Protein AF-A0A957J4H4-F1 (afdb_monomer)

Radius of gyration: 23.55 Å; Cα contacts (8 Å, |Δi|>4): 239; chains: 1; bounding box: 60×42×63 Å

Structure (mmCIF, N/CA/C/O backbone):
data_AF-A0A957J4H4-F1
#
_entry.id   AF-A0A957J4H4-F1
#
loop_
_atom_site.group_PDB
_atom_site.id
_atom_site.type_symbol
_atom_site.label_atom_id
_atom_site.label_alt_id
_atom_site.label_comp_id
_atom_site.label_asym_id
_atom_site.label_entity_id
_atom_site.label_seq_id
_atom_site.pdbx_PDB_ins_code
_atom_site.Cartn_x
_atom_site.Cartn_y
_atom_site.Cartn_z
_atom_site.occupancy
_atom_site.B_iso_or_equiv
_atom_site.auth_seq_id
_atom_site.auth_comp_id
_atom_site.auth_asym_id
_atom_site.auth_atom_id
_atom_site.pdbx_PDB_model_num
ATOM 1 N N . MET A 1 1 ? 8.953 15.004 -41.671 1.00 37.16 1 MET A N 1
ATOM 2 C CA . MET A 1 1 ? 8.919 13.749 -40.895 1.00 37.16 1 MET A CA 1
ATOM 3 C C . MET A 1 1 ? 8.721 14.163 -39.459 1.00 37.16 1 MET A C 1
ATOM 5 O O . MET A 1 1 ? 9.670 14.642 -38.852 1.00 37.16 1 MET A O 1
ATOM 9 N N . ASP A 1 2 ? 7.482 14.100 -38.983 1.00 37.88 2 ASP A N 1
ATOM 10 C CA . ASP A 1 2 ? 7.157 14.472 -37.610 1.00 37.88 2 ASP A CA 1
ATOM 11 C C . ASP A 1 2 ? 7.678 13.397 -36.664 1.00 37.88 2 ASP A C 1
ATOM 13 O O . ASP A 1 2 ? 7.480 12.201 -36.882 1.00 37.88 2 ASP A O 1
ATOM 17 N N . ASN A 1 3 ? 8.418 13.838 -35.654 1.00 39.47 3 ASN A N 1
ATOM 18 C CA . ASN A 1 3 ? 8.944 12.978 -34.613 1.00 39.47 3 ASN A CA 1
ATOM 19 C C . ASN A 1 3 ? 7.762 12.399 -33.800 1.00 39.47 3 ASN A C 1
ATOM 21 O O . ASN A 1 3 ? 7.052 13.181 -33.170 1.00 39.47 3 ASN A O 1
ATOM 25 N N . PRO A 1 4 ? 7.536 11.070 -33.783 1.00 53.91 4 PRO A N 1
ATOM 26 C CA . PRO A 1 4 ? 6.415 10.460 -33.064 1.00 53.91 4 PRO A CA 1
ATOM 27 C C . PRO A 1 4 ? 6.605 10.445 -31.536 1.00 53.91 4 PRO A C 1
ATOM 29 O O . PRO A 1 4 ? 5.721 9.985 -30.815 1.00 53.91 4 PRO A O 1
ATOM 32 N N . PHE A 1 5 ? 7.750 10.911 -31.026 1.00 52.19 5 PHE A N 1
ATOM 33 C CA . PHE A 1 5 ? 8.022 10.987 -29.593 1.00 52.19 5 PHE A CA 1
ATOM 34 C C . PHE A 1 5 ? 7.442 12.279 -28.999 1.00 52.19 5 PHE A C 1
ATOM 36 O O . PHE A 1 5 ? 7.975 13.370 -29.203 1.00 52.19 5 PHE A O 1
ATOM 43 N N . ILE A 1 6 ? 6.353 12.146 -28.237 1.00 48.84 6 ILE A N 1
ATOM 44 C CA . ILE A 1 6 ? 5.785 13.231 -27.428 1.00 48.84 6 ILE A CA 1
ATOM 45 C C . ILE A 1 6 ? 6.683 13.431 -26.200 1.00 48.84 6 ILE A C 1
ATOM 47 O O . ILE A 1 6 ? 6.821 12.531 -25.373 1.00 48.84 6 ILE A O 1
ATOM 51 N N . TYR A 1 7 ? 7.298 14.609 -26.082 1.00 45.09 7 TYR A N 1
ATOM 52 C CA . TYR A 1 7 ? 7.993 15.031 -24.863 1.00 45.09 7 TYR A CA 1
ATOM 53 C C . TYR A 1 7 ? 6.949 15.367 -23.789 1.00 45.09 7 TYR A C 1
ATOM 55 O O . TYR A 1 7 ? 6.108 16.240 -24.000 1.00 45.09 7 TYR A O 1
ATOM 63 N N . GLY A 1 8 ? 6.979 14.671 -22.652 1.00 57.12 8 GLY A N 1
ATOM 64 C CA . GLY A 1 8 ? 5.955 14.808 -21.618 1.00 57.12 8 GLY A CA 1
ATOM 65 C C . GLY A 1 8 ? 6.192 13.919 -20.391 1.00 57.12 8 GLY A C 1
ATOM 66 O O . GLY A 1 8 ? 7.244 13.280 -20.297 1.00 57.12 8 GLY A O 1
ATOM 67 N N . PRO A 1 9 ? 5.238 13.896 -19.439 1.00 57.50 9 PRO A N 1
ATOM 68 C CA . PRO A 1 9 ? 5.275 13.003 -18.281 1.00 57.50 9 PRO A CA 1
ATOM 69 C C . PRO A 1 9 ? 5.294 11.527 -18.706 1.00 57.50 9 PRO A C 1
ATOM 71 O O . PRO A 1 9 ? 5.035 11.202 -19.867 1.00 57.50 9 PRO A O 1
ATOM 74 N N . ALA A 1 10 ? 5.603 10.633 -17.762 1.00 60.31 10 ALA A N 1
ATOM 75 C CA . ALA A 1 10 ? 5.573 9.192 -17.999 1.00 60.31 10 ALA A CA 1
ATOM 76 C C . ALA A 1 10 ? 4.264 8.775 -18.691 1.00 60.31 10 ALA A C 1
ATOM 78 O O . ALA A 1 10 ? 3.173 9.165 -18.270 1.00 60.31 10 ALA A O 1
ATOM 79 N N . LEU A 1 11 ? 4.387 7.998 -19.770 1.00 68.62 11 LEU A N 1
ATOM 80 C CA . LEU A 1 11 ? 3.228 7.485 -20.493 1.00 68.62 11 LEU A CA 1
ATOM 81 C C . LEU A 1 11 ? 2.475 6.489 -19.603 1.00 68.62 11 LEU A C 1
ATOM 83 O O . LEU A 1 11 ? 3.134 5.722 -18.890 1.00 68.62 11 LEU A O 1
ATOM 87 N N . PRO A 1 12 ? 1.133 6.450 -19.668 1.00 66.06 12 PRO A N 1
ATOM 88 C CA . PRO A 1 12 ? 0.366 5.435 -18.966 1.00 66.06 12 PRO A CA 1
ATOM 89 C C . PRO A 1 12 ? 0.713 4.035 -19.507 1.00 66.06 12 PRO A C 1
ATOM 91 O O . PRO A 1 12 ? 1.045 3.902 -20.693 1.00 66.06 12 PRO A O 1
ATOM 94 N N . PRO A 1 13 ? 0.614 2.976 -18.679 1.00 66.50 13 PRO A N 1
ATOM 95 C CA . PRO A 1 13 ? 0.992 1.608 -19.055 1.00 66.50 13 PRO A CA 1
ATOM 96 C C . PRO A 1 13 ? 0.380 1.114 -20.372 1.00 66.50 13 PRO A C 1
ATOM 98 O O . PRO A 1 13 ? 1.041 0.428 -21.151 1.00 66.50 13 PRO A O 1
ATOM 101 N N . GLU A 1 14 ? -0.863 1.507 -20.646 1.00 69.06 14 GLU A N 1
ATOM 102 C CA . GLU A 1 14 ? -1.645 1.153 -21.838 1.00 69.06 14 GLU A CA 1
ATOM 103 C C . GLU A 1 14 ? -1.020 1.650 -23.151 1.00 69.06 14 GLU A C 1
ATOM 105 O O . GLU A 1 14 ? -1.209 1.046 -24.205 1.00 69.06 14 GLU A O 1
ATOM 110 N N . GLN A 1 15 ? -0.256 2.745 -23.093 1.00 70.50 15 GLN 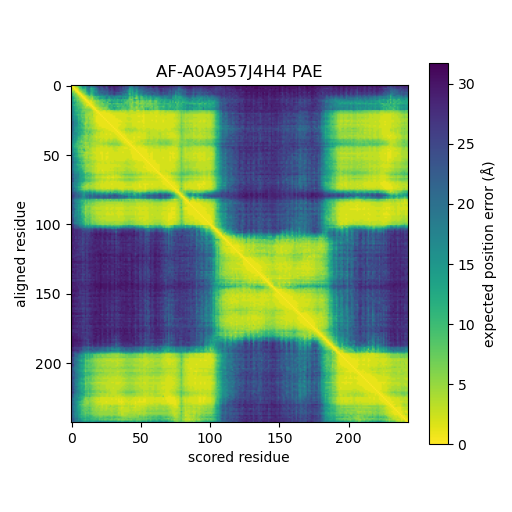A N 1
ATOM 111 C CA . GLN A 1 15 ? 0.392 3.365 -24.252 1.00 70.50 15 GLN A CA 1
ATOM 112 C C . GLN A 1 15 ? 1.843 2.896 -24.432 1.00 70.50 15 GLN A C 1
ATOM 114 O O . GLN A 1 15 ? 2.533 3.333 -25.357 1.00 70.50 15 GLN A O 1
ATOM 119 N N . MET A 1 16 ? 2.336 1.999 -23.570 1.00 74.62 16 MET A N 1
ATOM 120 C CA . MET A 1 16 ? 3.703 1.502 -23.654 1.00 74.62 16 MET A CA 1
ATOM 121 C C . MET A 1 16 ? 3.871 0.506 -24.809 1.00 74.62 16 MET A C 1
ATOM 123 O O . MET A 1 16 ? 3.316 -0.593 -24.812 1.00 74.62 16 MET A O 1
ATOM 127 N N . VAL A 1 17 ? 4.738 0.848 -25.764 1.00 72.56 17 VAL A N 1
ATOM 128 C CA . VAL A 1 17 ? 5.087 -0.016 -26.900 1.00 72.56 17 VAL A CA 1
ATOM 129 C C . VAL A 1 17 ? 6.454 -0.670 -26.674 1.00 72.56 17 VAL A C 1
ATOM 131 O O . VAL A 1 17 ? 7.419 -0.015 -26.293 1.00 72.56 17 VAL A O 1
ATOM 134 N N . GLY A 1 18 ? 6.561 -1.976 -26.942 1.00 71.94 18 GLY A N 1
ATOM 135 C CA . GLY A 1 18 ? 7.862 -2.634 -27.140 1.00 71.94 18 GLY A CA 1
ATOM 136 C C . GLY A 1 18 ? 8.672 -3.024 -25.893 1.00 71.94 18 GLY A C 1
ATOM 137 O O . GLY A 1 18 ? 9.859 -3.283 -26.041 1.00 71.94 18 GLY A O 1
ATOM 138 N N . ARG A 1 19 ? 8.074 -3.127 -24.693 1.00 84.81 19 ARG A N 1
ATOM 139 C CA . ARG A 1 19 ? 8.793 -3.441 -23.425 1.00 84.81 19 ARG A CA 1
ATOM 140 C C . ARG A 1 19 ? 8.350 -4.715 -22.696 1.00 84.81 19 ARG A C 1
ATOM 142 O O . ARG A 1 19 ? 8.623 -4.926 -21.513 1.00 84.81 19 ARG A O 1
ATOM 149 N N . ARG A 1 20 ? 7.627 -5.596 -23.393 1.00 86.94 20 ARG A N 1
ATOM 150 C CA . ARG A 1 20 ? 7.088 -6.834 -22.799 1.00 86.94 20 ARG A CA 1
ATOM 151 C C . ARG A 1 20 ? 8.183 -7.805 -22.347 1.00 86.94 20 ARG A C 1
ATOM 153 O O . ARG A 1 20 ? 7.956 -8.560 -21.406 1.00 86.94 20 ARG A O 1
ATOM 160 N N . ALA A 1 21 ? 9.340 -7.822 -23.010 1.00 89.06 21 ALA A N 1
ATOM 161 C CA . ALA A 1 21 ? 10.443 -8.708 -22.642 1.00 89.06 21 ALA A CA 1
ATOM 162 C C . ALA A 1 21 ? 11.059 -8.297 -21.297 1.00 89.06 21 ALA A C 1
ATOM 164 O O . ALA A 1 21 ? 11.257 -9.141 -20.425 1.00 89.06 21 ALA A O 1
ATOM 165 N N . GLU A 1 22 ? 11.279 -6.999 -21.101 1.00 93.31 22 GLU A N 1
ATOM 166 C CA . GLU A 1 22 ? 11.807 -6.416 -19.872 1.00 93.31 22 GLU A CA 1
ATOM 167 C C . GLU A 1 22 ? 10.826 -6.594 -18.712 1.00 93.31 22 GLU A C 1
ATOM 169 O O . GLU A 1 22 ? 11.226 -7.079 -17.655 1.00 93.31 22 GLU A O 1
ATOM 174 N N . LEU A 1 23 ? 9.532 -6.319 -18.924 1.00 92.81 23 LEU A N 1
ATOM 175 C CA . LEU A 1 23 ? 8.498 -6.585 -17.918 1.00 92.81 23 LEU A CA 1
ATOM 176 C C . LEU A 1 23 ? 8.489 -8.058 -17.488 1.00 92.81 23 LEU A C 1
ATOM 178 O O . LEU A 1 23 ? 8.537 -8.358 -16.296 1.00 92.81 23 LEU A O 1
ATOM 182 N N . ARG A 1 24 ? 8.490 -8.996 -18.447 1.00 92.50 24 ARG A N 1
ATOM 183 C CA . ARG A 1 24 ? 8.539 -10.437 -18.142 1.00 92.50 24 ARG A CA 1
ATOM 184 C C . ARG A 1 24 ? 9.818 -10.834 -17.417 1.00 92.50 24 ARG A C 1
ATOM 186 O O . ARG A 1 24 ? 9.767 -11.695 -16.542 1.00 92.50 24 ARG A O 1
ATOM 193 N N . MET A 1 25 ? 10.954 -10.227 -17.755 1.00 94.19 25 MET A N 1
ATOM 194 C CA . MET A 1 25 ? 12.216 -10.470 -17.061 1.00 94.19 25 MET A CA 1
ATOM 195 C C . MET A 1 25 ? 12.125 -10.036 -15.594 1.00 94.19 25 MET A C 1
ATOM 197 O O . MET A 1 25 ? 12.479 -10.822 -14.712 1.00 94.19 25 MET A O 1
ATOM 201 N N . VAL A 1 26 ? 11.626 -8.824 -15.325 1.00 95.75 26 VAL A N 1
ATOM 202 C CA . VAL A 1 26 ? 11.463 -8.314 -13.955 1.00 95.75 26 VAL A CA 1
ATOM 203 C C . VAL A 1 26 ? 10.467 -9.176 -13.180 1.00 95.75 26 VAL A C 1
ATOM 205 O O . VAL A 1 26 ? 10.808 -9.681 -12.112 1.00 95.75 26 VAL A O 1
ATOM 208 N N . LEU A 1 27 ? 9.286 -9.458 -13.740 1.00 94.69 27 LEU A N 1
ATOM 209 C CA . LEU A 1 27 ? 8.291 -10.343 -13.120 1.00 94.69 27 LEU A CA 1
ATOM 210 C C . LEU A 1 27 ? 8.859 -11.751 -12.868 1.00 94.69 27 LEU A C 1
ATOM 212 O O . LEU A 1 27 ? 8.641 -12.334 -11.809 1.00 94.69 27 LEU A O 1
ATOM 216 N N . GLY A 1 28 ? 9.658 -12.292 -13.788 1.00 94.06 28 GLY A N 1
ATOM 217 C CA . GLY A 1 28 ? 10.338 -13.576 -13.615 1.00 94.06 28 GLY A CA 1
ATOM 218 C C . GLY A 1 28 ? 11.312 -13.596 -12.431 1.00 94.06 28 GLY A C 1
ATOM 219 O O . GLY A 1 28 ? 11.398 -14.606 -11.728 1.00 94.06 28 GLY A O 1
ATOM 220 N N . ARG A 1 29 ? 12.016 -12.487 -12.175 1.00 95.19 29 ARG A N 1
ATOM 221 C CA . ARG A 1 29 ? 12.885 -12.313 -10.997 1.00 95.19 29 ARG A CA 1
ATOM 222 C C . ARG A 1 29 ? 12.077 -12.131 -9.713 1.00 95.19 29 ARG A C 1
ATOM 224 O O . ARG A 1 29 ? 12.355 -12.806 -8.722 1.00 95.19 29 ARG A O 1
ATOM 231 N N . LEU A 1 30 ? 11.022 -11.317 -9.749 1.00 94.56 30 LEU A N 1
ATOM 232 C CA . LEU A 1 30 ? 10.108 -11.120 -8.617 1.00 94.56 30 LEU A CA 1
ATOM 233 C C . LEU A 1 30 ? 9.428 -12.431 -8.199 1.00 94.56 30 LEU A C 1
ATOM 235 O O . LEU A 1 30 ? 9.309 -12.732 -7.011 1.00 94.56 30 LEU A O 1
ATOM 239 N N . ALA A 1 31 ? 9.060 -13.283 -9.159 1.00 92.12 31 ALA A N 1
ATOM 240 C CA . ALA A 1 31 ? 8.534 -14.619 -8.887 1.00 92.12 31 ALA A CA 1
ATOM 241 C C . ALA A 1 31 ? 9.529 -15.515 -8.126 1.00 92.12 31 ALA A C 1
ATOM 243 O O . ALA A 1 31 ? 9.116 -16.384 -7.360 1.00 92.12 31 ALA A O 1
ATOM 244 N N . LYS A 1 32 ? 10.835 -15.283 -8.300 1.00 92.88 32 LYS A N 1
ATOM 245 C CA . LYS A 1 32 ? 11.924 -15.949 -7.569 1.00 92.88 32 LYS A CA 1
ATOM 246 C C . LYS A 1 32 ? 12.344 -15.197 -6.299 1.00 92.88 32 LYS A C 1
ATOM 248 O O . LYS A 1 32 ? 13.354 -15.558 -5.704 1.00 92.88 32 LYS A O 1
ATOM 253 N N . ARG A 1 33 ? 11.576 -14.184 -5.874 1.00 90.12 33 ARG A N 1
ATOM 254 C CA . ARG A 1 33 ? 11.835 -13.339 -4.692 1.00 90.12 33 ARG A CA 1
ATOM 255 C C . ARG A 1 33 ? 13.156 -12.562 -4.766 1.00 90.12 33 ARG A C 1
ATOM 257 O O . ARG A 1 33 ? 13.805 -12.348 -3.751 1.00 90.12 33 ARG A O 1
ATOM 264 N N . GLN A 1 34 ? 13.560 -12.166 -5.970 1.00 94.06 34 GLN A N 1
ATOM 265 C CA . GLN A 1 34 ? 14.777 -11.387 -6.195 1.00 94.06 34 GLN A CA 1
ATOM 266 C C . GLN A 1 34 ? 14.457 -9.902 -6.365 1.00 94.06 34 GLN A C 1
ATOM 268 O O . GLN A 1 34 ? 13.475 -9.548 -7.019 1.00 94.06 34 GLN A O 1
ATOM 273 N N . SER A 1 35 ? 15.340 -9.047 -5.855 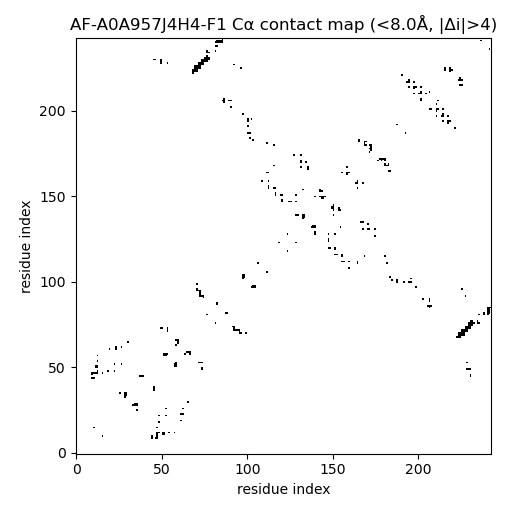1.00 93.38 35 SER A N 1
ATOM 274 C CA . SER A 1 35 ? 15.331 -7.611 -6.143 1.00 93.38 35 SER A CA 1
ATOM 275 C C . SER A 1 35 ? 15.882 -7.337 -7.544 1.00 93.38 35 SER A C 1
ATOM 277 O O . SER A 1 35 ? 16.753 -8.058 -8.036 1.00 93.38 35 SER A O 1
ATOM 279 N N . THR A 1 36 ? 15.374 -6.299 -8.210 1.00 94.94 36 THR A N 1
ATOM 280 C CA . THR A 1 36 ? 15.824 -5.909 -9.554 1.00 94.94 36 THR A CA 1
ATOM 281 C C . THR A 1 36 ? 15.991 -4.399 -9.639 1.00 94.94 36 THR A C 1
ATOM 283 O O . THR A 1 36 ? 15.035 -3.671 -9.410 1.00 94.94 36 THR A O 1
ATOM 286 N N . ALA A 1 37 ? 17.189 -3.945 -10.009 1.00 93.56 37 ALA A N 1
ATOM 287 C CA . ALA A 1 37 ? 17.435 -2.555 -10.377 1.00 93.56 37 ALA A CA 1
ATOM 288 C C . ALA A 1 37 ? 17.154 -2.357 -11.874 1.00 93.56 37 ALA A C 1
ATOM 290 O O . ALA A 1 37 ? 17.607 -3.154 -12.702 1.00 93.56 37 ALA A O 1
ATOM 291 N N . VAL A 1 38 ? 16.417 -1.300 -12.216 1.00 91.81 38 VAL A N 1
ATOM 292 C CA . VAL A 1 38 ? 16.147 -0.892 -13.601 1.00 91.81 38 VAL A CA 1
ATOM 293 C C . VAL A 1 38 ? 16.979 0.350 -13.893 1.00 91.81 38 VAL A C 1
ATOM 295 O O . VAL A 1 38 ? 16.689 1.429 -13.392 1.00 91.81 38 VAL A O 1
ATOM 298 N N . ILE A 1 39 ? 18.022 0.193 -14.706 1.00 91.12 39 ILE A N 1
ATOM 299 C CA . ILE A 1 39 ? 18.968 1.264 -15.036 1.00 91.12 39 ILE A CA 1
ATOM 300 C C . ILE A 1 39 ? 18.867 1.649 -16.509 1.00 91.12 39 ILE A C 1
ATOM 302 O O . ILE A 1 39 ? 18.591 0.815 -17.372 1.00 91.12 39 ILE A O 1
ATOM 306 N N . GLY A 1 40 ? 19.108 2.922 -16.805 1.00 88.06 40 GLY A N 1
ATOM 307 C CA . GLY A 1 40 ? 19.142 3.428 -18.171 1.00 88.06 40 GLY A CA 1
ATOM 308 C C . GLY A 1 40 ? 19.066 4.954 -18.234 1.00 88.06 40 GLY A C 1
ATOM 309 O O . GLY A 1 40 ? 18.730 5.588 -17.227 1.00 88.06 40 GLY A O 1
ATOM 310 N N . PRO A 1 41 ? 19.336 5.551 -19.407 1.00 86.31 41 PRO A N 1
ATOM 311 C CA . PRO A 1 41 ? 19.321 7.001 -19.589 1.00 86.31 41 PRO A CA 1
ATOM 312 C C . PRO A 1 41 ? 17.983 7.657 -19.195 1.00 86.31 41 PRO A C 1
ATOM 314 O O . PRO A 1 41 ? 16.947 6.975 -19.127 1.00 86.31 41 PRO A O 1
ATOM 317 N N . PRO A 1 42 ? 17.962 8.977 -18.943 1.00 83.00 42 PRO A N 1
ATOM 318 C CA . PRO A 1 42 ? 16.721 9.737 -18.808 1.00 83.00 42 PRO A CA 1
ATOM 319 C C . PRO A 1 42 ? 15.777 9.511 -19.999 1.00 83.00 42 PRO A C 1
ATOM 321 O O . PRO A 1 42 ? 16.222 9.262 -21.118 1.00 83.00 42 PRO A O 1
ATOM 324 N N . HIS A 1 43 ? 14.467 9.572 -19.748 1.00 81.38 43 HIS A N 1
ATOM 325 C CA . HIS A 1 43 ? 13.407 9.472 -20.767 1.00 81.38 43 HIS A CA 1
ATOM 326 C C . HIS A 1 43 ? 13.339 8.162 -21.579 1.00 81.38 43 HIS A C 1
ATOM 328 O O . HIS A 1 43 ? 12.612 8.082 -22.563 1.00 81.38 43 HIS A O 1
ATOM 334 N N . VAL A 1 44 ? 14.017 7.090 -21.151 1.00 85.56 44 VAL A N 1
ATOM 335 C CA . VAL A 1 44 ? 13.932 5.770 -21.816 1.00 85.56 44 VAL A CA 1
ATOM 336 C C . VAL A 1 44 ? 12.673 4.958 -21.441 1.00 85.56 44 VAL A C 1
ATOM 338 O O . VAL A 1 44 ? 12.472 3.852 -21.949 1.00 85.56 44 VAL A O 1
ATOM 341 N N . GLY A 1 45 ? 11.832 5.502 -20.550 1.00 86.56 45 GLY A N 1
ATOM 342 C CA . GLY A 1 45 ? 10.574 4.892 -20.095 1.00 86.56 45 GLY A CA 1
ATOM 343 C C . GLY A 1 45 ? 10.671 4.050 -18.816 1.00 86.56 45 GLY A C 1
ATOM 344 O O . GLY A 1 45 ? 9.858 3.149 -18.635 1.00 86.56 45 GLY A O 1
ATOM 345 N N . LYS A 1 46 ? 11.650 4.304 -17.932 1.00 90.94 46 LYS A N 1
ATOM 346 C CA . LYS A 1 46 ? 11.817 3.563 -16.659 1.00 90.94 46 LYS A CA 1
ATOM 347 C C . LYS A 1 46 ? 10.598 3.708 -15.742 1.00 90.94 46 LYS A C 1
ATOM 349 O O . LYS A 1 46 ? 10.037 2.699 -15.331 1.00 90.94 46 LYS A O 1
ATOM 354 N N . THR A 1 47 ? 10.146 4.941 -15.521 1.00 89.75 47 THR A N 1
ATOM 355 C CA . THR A 1 47 ? 8.939 5.262 -14.746 1.00 89.75 47 THR A CA 1
ATOM 356 C C . THR A 1 47 ? 7.714 4.542 -15.294 1.00 89.75 47 THR A C 1
ATOM 358 O O . THR A 1 47 ? 7.045 3.821 -14.564 1.00 89.75 47 THR A O 1
ATOM 361 N N . THR A 1 48 ? 7.472 4.639 -16.605 1.00 89.25 48 THR A N 1
ATOM 362 C CA . THR A 1 48 ? 6.375 3.921 -17.269 1.00 89.25 48 THR A CA 1
ATOM 363 C C . THR A 1 48 ? 6.494 2.404 -17.104 1.00 89.25 48 THR A C 1
ATOM 365 O O . THR A 1 48 ? 5.489 1.735 -16.891 1.00 89.25 48 THR A O 1
ATOM 368 N N . LEU A 1 49 ? 7.707 1.839 -17.150 1.00 92.06 49 LEU A N 1
ATOM 369 C CA . LEU A 1 49 ? 7.925 0.412 -16.906 1.00 92.06 49 LEU A CA 1
ATOM 370 C C . LEU A 1 49 ? 7.570 0.026 -15.462 1.00 92.06 49 LEU A C 1
ATOM 372 O O . LEU A 1 49 ? 6.917 -0.996 -15.261 1.00 92.06 49 LEU A O 1
ATOM 376 N N . LEU A 1 50 ? 7.961 0.827 -14.466 1.00 93.19 50 LEU A N 1
ATOM 377 C CA . LEU A 1 50 ? 7.603 0.597 -13.062 1.00 93.19 50 LEU A CA 1
ATOM 378 C C . LEU A 1 50 ? 6.093 0.744 -12.828 1.00 93.19 50 LEU A C 1
ATOM 380 O O . LEU A 1 50 ? 5.494 -0.115 -12.187 1.00 93.19 50 LEU A O 1
ATOM 384 N N . GLN A 1 51 ? 5.457 1.763 -13.406 1.00 91.00 51 GLN A N 1
ATOM 385 C CA . GLN A 1 51 ? 4.002 1.941 -13.363 1.00 91.00 51 GLN A CA 1
ATOM 386 C C . GLN A 1 51 ? 3.271 0.765 -14.025 1.00 91.00 51 GLN A C 1
ATOM 388 O O . GLN A 1 51 ? 2.293 0.265 -13.483 1.00 91.00 51 GLN A O 1
ATOM 393 N N . ALA A 1 52 ? 3.784 0.250 -15.145 1.00 91.00 52 ALA A N 1
ATOM 394 C CA . ALA A 1 52 ? 3.236 -0.935 -15.800 1.00 91.00 52 ALA A CA 1
ATOM 395 C C . ALA A 1 52 ? 3.429 -2.222 -14.979 1.00 91.00 52 ALA A C 1
ATOM 397 O O . ALA A 1 52 ? 2.616 -3.135 -15.078 1.00 91.00 52 ALA A O 1
ATOM 398 N N . LEU A 1 53 ? 4.480 -2.318 -14.156 1.00 92.69 53 LEU A N 1
ATOM 399 C CA . LEU A 1 53 ? 4.606 -3.397 -13.170 1.00 92.69 53 LEU A CA 1
ATOM 400 C C . LEU A 1 53 ? 3.615 -3.227 -12.013 1.00 92.69 53 LEU A C 1
ATOM 402 O O . LEU A 1 53 ? 3.163 -4.230 -11.470 1.00 92.69 53 LEU A O 1
ATOM 406 N N . ALA A 1 54 ? 3.287 -1.991 -11.633 1.00 91.62 54 ALA A N 1
ATOM 407 C CA . ALA A 1 54 ? 2.314 -1.678 -10.588 1.00 91.62 54 ALA A CA 1
ATOM 408 C C . ALA A 1 54 ? 0.853 -1.856 -11.040 1.00 91.62 54 ALA A C 1
ATOM 410 O O . ALA A 1 54 ? -0.017 -2.034 -10.192 1.00 91.62 54 ALA A O 1
ATOM 411 N N . ASP A 1 55 ? 0.595 -1.908 -12.346 1.00 90.62 55 ASP A N 1
ATOM 412 C CA . ASP A 1 55 ? -0.733 -2.128 -12.920 1.00 90.62 55 ASP A CA 1
ATOM 413 C C . ASP A 1 55 ? -1.190 -3.600 -12.848 1.00 90.62 55 ASP A C 1
ATOM 415 O O . ASP A 1 55 ? -0.503 -4.516 -13.314 1.00 90.62 55 ASP A O 1
ATOM 419 N N . ASP A 1 56 ? -2.364 -3.833 -12.258 1.00 87.62 56 ASP A N 1
ATOM 420 C CA . ASP A 1 56 ? -2.919 -5.173 -12.032 1.00 87.62 56 ASP A CA 1
ATOM 421 C C . ASP A 1 56 ? -3.222 -5.904 -13.344 1.00 87.62 56 ASP A C 1
ATOM 423 O O . ASP A 1 56 ? -2.863 -7.077 -13.493 1.00 87.62 56 ASP A O 1
ATOM 427 N N . GLN A 1 57 ? -3.843 -5.214 -14.305 1.00 86.69 57 GLN A N 1
ATOM 428 C CA . GLN A 1 57 ? -4.254 -5.804 -15.577 1.00 86.69 57 GLN A CA 1
ATOM 429 C C . GLN A 1 57 ? -3.030 -6.231 -16.395 1.00 86.69 57 GLN A C 1
ATOM 431 O O . GLN A 1 57 ? -2.951 -7.365 -16.865 1.00 86.69 57 GLN A O 1
ATOM 436 N N . MET A 1 58 ? -2.019 -5.370 -16.487 1.00 87.88 58 MET A N 1
ATOM 437 C CA . MET A 1 58 ? -0.759 -5.650 -17.168 1.00 87.88 58 MET A CA 1
ATOM 438 C C . MET A 1 58 ? -0.024 -6.842 -16.538 1.00 87.88 58 MET A C 1
ATOM 440 O O . MET A 1 58 ? 0.522 -7.691 -17.254 1.00 87.88 58 MET A O 1
ATOM 444 N N . ARG A 1 59 ? -0.009 -6.953 -15.200 1.00 91.88 59 ARG A N 1
ATOM 445 C CA . ARG A 1 59 ? 0.579 -8.120 -14.521 1.00 91.88 59 ARG A CA 1
ATOM 446 C C . ARG A 1 59 ? -0.177 -9.404 -14.848 1.00 91.88 59 ARG A C 1
ATOM 448 O O . ARG A 1 59 ? 0.473 -10.418 -15.127 1.00 91.88 59 ARG A O 1
ATOM 455 N N . GLN A 1 60 ? -1.508 -9.367 -14.830 1.00 89.81 60 GLN A N 1
ATOM 456 C CA . GLN A 1 60 ? -2.346 -10.516 -15.174 1.00 89.81 60 GLN A CA 1
ATOM 457 C C . GLN A 1 60 ? -2.133 -10.948 -16.630 1.00 89.81 60 GLN A C 1
ATOM 459 O O . GLN A 1 60 ? -1.891 -12.127 -16.887 1.00 89.81 60 GLN A O 1
ATOM 464 N N . ASP A 1 61 ? -2.082 -10.007 -17.570 1.00 89.62 61 ASP A N 1
ATOM 465 C CA . ASP A 1 61 ? -1.844 -10.288 -18.991 1.00 89.62 61 ASP A CA 1
ATOM 466 C C . ASP A 1 61 ? -0.484 -10.963 -19.243 1.00 89.62 61 ASP A C 1
ATOM 468 O O . ASP A 1 61 ? -0.330 -11.788 -20.148 1.00 89.62 61 ASP A O 1
ATOM 472 N N . LEU A 1 62 ? 0.538 -10.614 -18.455 1.00 88.94 62 LEU A N 1
ATOM 473 C CA . LEU A 1 62 ? 1.903 -11.106 -18.656 1.00 88.94 62 LEU A CA 1
ATOM 474 C C . LEU A 1 62 ? 2.243 -12.359 -17.851 1.00 88.94 62 LEU A C 1
ATOM 476 O O . LEU A 1 62 ? 3.146 -13.097 -18.253 1.00 88.94 62 LEU A O 1
ATOM 480 N N . SER A 1 63 ? 1.596 -12.569 -16.704 1.00 89.81 63 SER A N 1
ATOM 481 C CA . SER A 1 63 ? 1.957 -13.612 -15.732 1.00 89.81 63 SER A CA 1
ATOM 482 C C . SER A 1 63 ? 0.771 -14.415 -15.187 1.00 89.81 63 SER A C 1
ATOM 484 O O . SER A 1 63 ? 0.980 -15.278 -14.329 1.00 89.81 63 SER A O 1
ATOM 486 N N . GLY A 1 64 ? -0.451 -14.163 -15.659 1.00 90.25 64 GLY A N 1
ATOM 487 C CA . GLY A 1 64 ? -1.679 -14.737 -15.113 1.00 90.25 64 GLY A CA 1
ATOM 488 C C . GLY A 1 64 ? -1.861 -14.396 -13.632 1.00 90.25 64 GLY A C 1
ATOM 489 O O . GLY A 1 64 ? -1.390 -13.371 -13.141 1.00 90.25 64 GLY A O 1
ATOM 490 N N . ASN A 1 65 ? -2.450 -15.320 -12.874 1.00 89.06 65 ASN A N 1
ATOM 491 C CA . ASN A 1 65 ? -2.763 -15.129 -11.450 1.00 89.06 65 ASN A CA 1
ATOM 492 C C . ASN A 1 65 ? -1.550 -15.299 -10.515 1.00 89.06 65 ASN A C 1
ATOM 494 O O . ASN A 1 65 ? -1.690 -15.429 -9.300 1.00 89.06 65 ASN A O 1
ATOM 498 N N . ARG A 1 66 ? -0.324 -15.322 -11.051 1.00 89.19 66 ARG A N 1
ATOM 499 C CA . ARG A 1 66 ? 0.891 -15.606 -10.269 1.00 89.19 66 ARG A CA 1
ATOM 500 C C . ARG A 1 66 ? 1.132 -14.614 -9.127 1.00 89.19 66 ARG A C 1
ATOM 502 O O . ARG A 1 66 ? 1.740 -14.983 -8.123 1.00 89.19 66 ARG A O 1
ATOM 509 N N . PHE A 1 67 ? 0.676 -13.379 -9.305 1.00 91.88 67 PHE A N 1
ATOM 510 C CA . PHE A 1 67 ? 0.842 -12.264 -8.372 1.00 91.88 67 PHE A CA 1
ATOM 511 C C . PHE A 1 67 ? -0.481 -11.844 -7.713 1.00 91.88 67 PHE A C 1
ATOM 513 O O . PHE A 1 67 ? -0.527 -10.804 -7.075 1.00 91.88 67 PHE A O 1
ATOM 520 N N . GLU A 1 68 ? -1.547 -12.641 -7.839 1.00 87.56 68 GLU A N 1
ATOM 521 C CA . GLU A 1 68 ? -2.901 -12.300 -7.360 1.00 87.56 68 GLU A CA 1
ATOM 522 C C . GLU A 1 68 ? -2.958 -12.003 -5.851 1.00 87.56 68 GLU A C 1
ATOM 524 O O . GLU A 1 68 ? -3.778 -11.219 -5.390 1.00 87.56 68 GLU A O 1
ATOM 529 N N . ARG A 1 69 ? -2.069 -12.622 -5.067 1.00 86.44 69 ARG A N 1
ATOM 530 C CA . ARG A 1 69 ? -1.988 -12.433 -3.609 1.00 86.44 69 ARG A CA 1
ATOM 531 C C . ARG A 1 69 ? -0.926 -11.429 -3.173 1.00 86.44 69 ARG A C 1
ATOM 533 O O . ARG A 1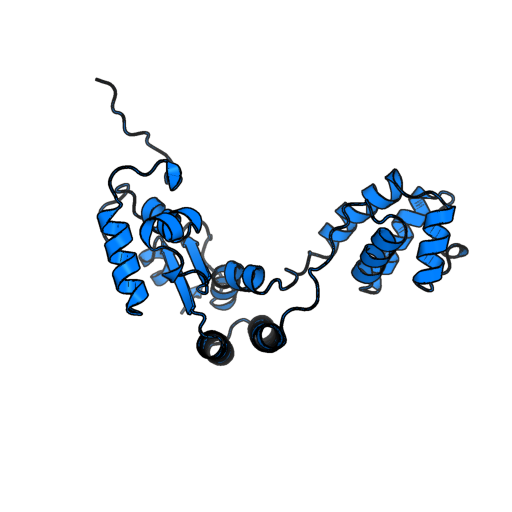 69 ? -0.769 -11.205 -1.973 1.00 86.44 69 ARG A O 1
ATOM 540 N N . ASP A 1 70 ? -0.161 -10.894 -4.113 1.00 91.88 70 ASP A N 1
ATOM 541 C CA . ASP A 1 70 ? 0.917 -9.967 -3.813 1.00 91.88 70 ASP A CA 1
ATOM 542 C C . ASP A 1 70 ? 0.407 -8.531 -3.899 1.00 91.88 70 ASP A C 1
ATOM 544 O O . ASP A 1 70 ? -0.322 -8.166 -4.816 1.00 91.88 70 ASP A O 1
ATOM 548 N N . VAL A 1 71 ? 0.845 -7.705 -2.959 1.00 92.81 71 VAL A N 1
ATOM 549 C CA . VAL A 1 71 ? 0.537 -6.280 -2.920 1.00 92.81 71 VAL A CA 1
ATOM 550 C C . VAL A 1 71 ? 1.686 -5.530 -3.573 1.00 92.81 71 VAL A C 1
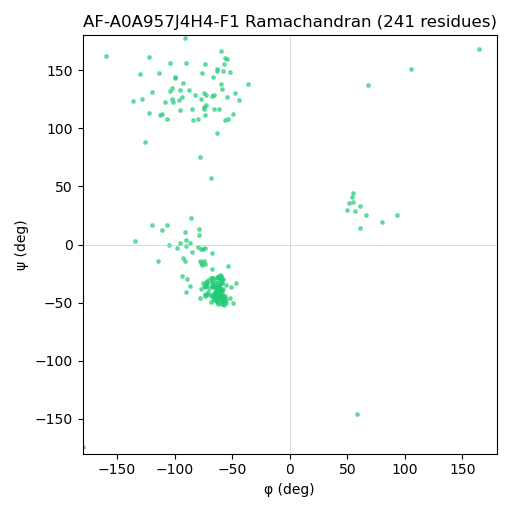ATOM 552 O O . VAL A 1 71 ? 2.812 -5.568 -3.072 1.00 92.81 71 VAL A O 1
ATOM 555 N N . PHE A 1 72 ? 1.409 -4.860 -4.687 1.00 95.00 72 PHE A N 1
ATOM 556 C CA . PHE A 1 72 ? 2.373 -4.012 -5.380 1.00 95.00 72 PHE A CA 1
ATOM 557 C C . PHE A 1 72 ? 2.191 -2.565 -4.939 1.00 95.00 72 PHE A C 1
ATOM 559 O O . PHE A 1 72 ? 1.073 -2.060 -4.902 1.00 95.00 72 PHE A O 1
ATOM 566 N N . SER A 1 73 ? 3.293 -1.899 -4.616 1.00 93.94 73 SER A N 1
ATOM 567 C CA . SER A 1 73 ? 3.296 -0.486 -4.270 1.00 93.94 73 SER A CA 1
ATOM 568 C C . SER A 1 73 ? 4.318 0.263 -5.095 1.00 93.94 73 SER A C 1
ATOM 570 O O . SER A 1 73 ? 5.487 -0.117 -5.127 1.00 93.94 73 SER A O 1
ATOM 572 N N . PHE A 1 74 ? 3.862 1.311 -5.773 1.00 92.75 74 PHE A N 1
ATOM 573 C CA . PHE A 1 74 ? 4.708 2.221 -6.525 1.00 92.75 74 PHE A CA 1
ATOM 574 C C . PHE A 1 74 ? 4.911 3.504 -5.729 1.00 92.75 74 PHE A C 1
ATOM 576 O O . PHE A 1 74 ? 3.949 4.172 -5.346 1.00 92.75 74 PHE A O 1
ATOM 583 N N . VAL A 1 75 ? 6.173 3.849 -5.507 1.00 89.19 75 VAL A N 1
ATOM 584 C CA . VAL A 1 75 ? 6.587 5.074 -4.837 1.00 89.19 75 VAL A CA 1
ATOM 585 C C . VAL A 1 75 ? 7.499 5.839 -5.782 1.00 89.19 75 VAL A C 1
ATOM 587 O O . VAL A 1 75 ? 8.606 5.404 -6.086 1.00 89.19 75 VAL A O 1
ATOM 590 N N . ASP A 1 76 ? 7.018 6.989 -6.234 1.00 85.62 76 ASP A N 1
ATOM 591 C CA . ASP A 1 76 ? 7.836 7.984 -6.917 1.00 85.62 76 ASP A CA 1
ATOM 592 C C . ASP A 1 76 ? 8.521 8.866 -5.865 1.00 85.62 76 ASP A C 1
ATOM 594 O O . ASP A 1 76 ? 7.847 9.545 -5.080 1.00 85.62 76 ASP A O 1
ATOM 598 N N . ALA A 1 77 ? 9.854 8.814 -5.822 1.00 72.69 77 ALA A N 1
ATOM 599 C CA . ALA A 1 77 ? 10.649 9.577 -4.871 1.00 72.69 77 ALA A CA 1
ATOM 600 C C . ALA A 1 77 ? 10.725 11.081 -5.205 1.00 72.69 77 ALA A C 1
ATOM 602 O O . ALA A 1 77 ? 11.026 11.860 -4.303 1.00 72.69 77 ALA A O 1
ATOM 603 N N . MET A 1 78 ? 10.393 11.510 -6.434 1.00 66.62 78 MET A N 1
ATOM 604 C CA . MET A 1 78 ? 10.406 12.924 -6.840 1.00 66.62 78 MET A CA 1
ATOM 605 C C . MET A 1 78 ? 9.108 13.679 -6.526 1.00 66.62 78 MET A C 1
ATOM 607 O O . MET A 1 78 ? 9.152 14.866 -6.203 1.00 66.62 78 MET A O 1
ATOM 611 N N . THR A 1 79 ? 7.932 13.040 -6.621 1.00 55.47 79 THR A N 1
ATOM 612 C CA . THR A 1 79 ? 6.642 13.704 -6.308 1.00 55.47 79 THR A CA 1
ATOM 613 C C . THR A 1 79 ? 6.363 13.845 -4.808 1.00 55.47 79 THR A C 1
ATOM 615 O O . THR A 1 79 ? 5.365 14.455 -4.417 1.00 55.47 79 THR A O 1
ATOM 618 N N . ALA A 1 80 ? 7.229 13.317 -3.944 1.00 51.84 80 ALA A N 1
ATOM 619 C CA . ALA A 1 80 ? 7.324 13.749 -2.557 1.00 51.84 80 ALA A CA 1
ATOM 620 C C . ALA A 1 80 ? 8.419 14.820 -2.481 1.00 51.84 80 ALA A C 1
ATOM 622 O O . ALA A 1 80 ? 9.535 14.579 -2.920 1.00 51.84 80 ALA A O 1
ATOM 623 N N . HIS A 1 81 ? 8.138 15.994 -1.919 1.00 52.38 81 HIS A N 1
ATOM 624 C CA . HIS A 1 81 ? 9.150 17.012 -1.609 1.00 52.38 81 HIS A CA 1
ATOM 625 C C . HIS A 1 81 ? 10.094 16.546 -0.476 1.00 52.38 81 HIS A C 1
ATOM 627 O O . HIS A 1 81 ? 10.186 17.193 0.564 1.00 52.38 81 HIS A O 1
ATOM 633 N N . GLY A 1 82 ? 10.760 15.403 -0.666 1.00 62.31 82 GLY A N 1
ATOM 634 C CA . GLY A 1 82 ? 11.390 14.616 0.384 1.00 62.31 82 GLY A CA 1
ATOM 635 C C . GLY A 1 82 ? 10.348 13.986 1.311 1.00 62.31 82 GLY A C 1
ATOM 636 O O . GLY A 1 82 ? 9.380 14.617 1.722 1.00 62.31 82 GLY A O 1
ATOM 637 N N . PHE A 1 83 ? 10.539 12.722 1.667 1.00 74.81 83 PHE A N 1
ATOM 638 C CA . PHE A 1 83 ? 9.921 12.193 2.880 1.00 74.81 83 PHE A CA 1
ATOM 639 C C . PHE A 1 83 ? 10.551 12.911 4.073 1.00 74.81 83 PHE A C 1
ATOM 641 O O . PHE A 1 83 ? 11.777 12.952 4.155 1.00 74.81 83 PHE A O 1
ATOM 648 N N . ALA A 1 84 ? 9.751 13.464 4.983 1.00 81.25 84 ALA A N 1
ATOM 649 C CA . ALA A 1 84 ? 10.243 14.151 6.176 1.00 81.25 84 ALA A CA 1
ATOM 650 C C . ALA A 1 84 ? 10.682 13.175 7.279 1.00 81.25 84 ALA A C 1
ATOM 652 O O . ALA A 1 84 ? 11.320 13.580 8.249 1.00 81.25 84 ALA A O 1
ATOM 653 N N . SER A 1 85 ? 10.313 11.898 7.157 1.00 84.12 85 SER A N 1
ATOM 654 C CA . SER A 1 85 ? 10.732 10.830 8.064 1.00 84.12 85 SER A CA 1
ATOM 655 C C . SER A 1 85 ? 10.584 9.447 7.415 1.00 84.12 85 SER A C 1
ATOM 657 O O . SER A 1 85 ? 9.791 9.288 6.478 1.00 84.12 85 SER A O 1
ATOM 659 N N . PRO A 1 86 ? 11.247 8.405 7.954 1.00 87.38 86 PRO A N 1
ATOM 660 C CA . PRO A 1 86 ? 11.011 7.023 7.536 1.00 87.38 86 PRO A CA 1
ATOM 661 C C . PRO A 1 86 ? 9.554 6.585 7.735 1.00 87.38 86 PRO A C 1
ATOM 663 O O . PRO A 1 86 ? 9.020 5.818 6.935 1.00 87.38 86 PRO A O 1
ATOM 666 N N . ALA A 1 87 ? 8.893 7.099 8.777 1.00 86.88 87 ALA A N 1
ATOM 667 C CA . ALA A 1 87 ? 7.494 6.807 9.071 1.00 86.88 87 ALA A CA 1
ATOM 668 C C . ALA A 1 87 ? 6.568 7.257 7.933 1.00 86.88 87 ALA A C 1
ATOM 670 O O . ALA A 1 87 ? 5.699 6.503 7.501 1.00 86.88 87 ALA A O 1
ATOM 671 N N . GLU A 1 88 ? 6.787 8.466 7.410 1.00 85.81 88 GLU A N 1
ATOM 672 C CA . GLU A 1 88 ? 6.023 9.006 6.282 1.00 85.81 88 GLU A CA 1
ATOM 673 C C . GLU A 1 88 ? 6.241 8.182 5.008 1.00 85.81 88 GLU A C 1
ATOM 675 O O . GLU A 1 88 ? 5.284 7.867 4.294 1.00 85.81 88 GLU A O 1
ATOM 680 N N . PHE A 1 89 ? 7.489 7.779 4.749 1.00 89.19 89 PHE A N 1
ATOM 681 C CA . PHE A 1 89 ? 7.803 6.884 3.641 1.00 89.19 89 PHE A CA 1
ATOM 682 C C . PHE A 1 89 ? 7.017 5.579 3.734 1.00 89.19 89 PHE A C 1
ATOM 684 O O . PHE A 1 89 ? 6.327 5.212 2.783 1.00 89.19 89 PHE A O 1
ATOM 691 N N . TRP A 1 90 ? 7.070 4.898 4.879 1.00 92.00 90 TRP A N 1
ATOM 692 C CA . TRP A 1 90 ? 6.374 3.628 5.056 1.00 92.00 90 TRP A CA 1
ATOM 693 C C . TRP A 1 90 ? 4.857 3.777 5.042 1.00 92.00 90 TRP A C 1
ATOM 695 O O . TRP A 1 90 ? 4.179 2.926 4.467 1.00 92.00 90 TRP A O 1
ATOM 705 N N . GLN A 1 91 ? 4.324 4.876 5.576 1.00 88.62 91 GLN A N 1
ATOM 706 C CA . GLN A 1 91 ? 2.904 5.193 5.475 1.00 88.62 91 GLN A CA 1
ATOM 707 C C . GLN A 1 91 ? 2.457 5.276 4.013 1.00 88.62 91 GLN A C 1
ATOM 709 O O . GLN A 1 91 ? 1.420 4.718 3.655 1.00 88.62 91 GLN A O 1
ATOM 714 N N . ARG A 1 92 ? 3.244 5.938 3.156 1.00 86.62 92 ARG A N 1
ATOM 715 C CA . ARG A 1 92 ? 2.933 6.050 1.727 1.00 86.62 92 ARG A CA 1
ATOM 716 C C . ARG A 1 92 ? 3.173 4.737 0.983 1.00 86.62 92 ARG A C 1
ATOM 718 O O . ARG A 1 92 ? 2.338 4.333 0.180 1.00 86.62 92 ARG A O 1
ATOM 725 N N . ALA A 1 93 ? 4.276 4.050 1.266 1.00 91.75 93 ALA A N 1
ATOM 726 C CA . ALA A 1 93 ? 4.611 2.776 0.643 1.00 91.75 93 ALA A CA 1
ATOM 727 C C . ALA A 1 93 ? 3.560 1.700 0.950 1.00 91.75 93 ALA A C 1
ATOM 729 O O . ALA A 1 93 ? 3.225 0.905 0.078 1.00 91.75 93 ALA A O 1
ATOM 730 N N . LEU A 1 94 ? 2.999 1.668 2.158 1.00 94.00 94 LEU A N 1
ATOM 731 C CA . LEU A 1 94 ? 2.042 0.640 2.566 1.00 94.00 94 LEU A CA 1
ATOM 732 C C . LEU A 1 94 ? 0.572 0.994 2.272 1.00 94.00 94 LEU A C 1
ATOM 734 O O . LEU A 1 94 ? -0.300 0.184 2.582 1.00 94.00 94 LEU A O 1
ATOM 738 N N . LEU A 1 95 ? 0.278 2.130 1.625 1.00 88.31 95 LEU A N 1
ATOM 739 C CA . LEU A 1 95 ? -1.087 2.502 1.207 1.00 88.31 95 LEU A CA 1
ATOM 740 C C . LEU A 1 95 ? -1.815 1.374 0.448 1.00 88.31 95 LEU A C 1
ATOM 742 O O . LEU A 1 95 ? -2.903 0.993 0.880 1.00 88.31 95 LEU A O 1
ATOM 746 N N . PRO A 1 96 ? -1.219 0.742 -0.587 1.00 90.50 96 PRO A N 1
ATOM 747 C CA . PRO A 1 96 ? -1.879 -0.353 -1.301 1.00 90.50 96 PRO A CA 1
ATOM 748 C C . PRO A 1 96 ? -2.161 -1.568 -0.415 1.00 90.50 96 PRO A C 1
ATOM 750 O O . PRO A 1 96 ? -3.109 -2.312 -0.657 1.00 90.50 96 PRO A O 1
ATOM 753 N N . LEU A 1 97 ? -1.356 -1.780 0.635 1.00 90.81 97 LEU A N 1
ATOM 754 C CA . LEU A 1 97 ? -1.616 -2.837 1.606 1.00 90.81 97 LEU A CA 1
ATOM 755 C C . LEU A 1 97 ? -2.824 -2.490 2.476 1.00 90.81 97 LEU A C 1
ATOM 757 O O . LEU A 1 97 ? -3.652 -3.363 2.709 1.00 90.81 97 LEU A O 1
ATOM 761 N N . ALA A 1 98 ? -2.954 -1.244 2.931 1.00 86.88 98 ALA A N 1
ATOM 762 C CA . ALA A 1 98 ? -4.127 -0.806 3.685 1.00 86.88 98 ALA A CA 1
ATOM 763 C C . ALA A 1 98 ? -5.422 -0.989 2.877 1.00 86.88 98 ALA A C 1
ATOM 765 O O . ALA A 1 98 ? -6.392 -1.555 3.391 1.00 86.88 98 ALA A O 1
ATOM 766 N N . ASP A 1 99 ? -5.395 -0.590 1.602 1.00 83.69 99 ASP A N 1
ATOM 767 C CA . ASP A 1 99 ? -6.519 -0.731 0.674 1.00 83.69 99 ASP A CA 1
ATOM 768 C C . ASP A 1 99 ? -6.869 -2.206 0.434 1.00 83.69 99 ASP A C 1
ATOM 770 O O . ASP A 1 99 ? -8.040 -2.594 0.495 1.00 83.69 99 ASP A O 1
ATOM 774 N N . HIS A 1 100 ? -5.852 -3.053 0.235 1.00 83.31 100 HIS A N 1
ATOM 775 C CA . HIS A 1 100 ? -6.021 -4.500 0.069 1.00 83.31 100 HIS A CA 1
ATOM 776 C C . HIS A 1 100 ? -6.619 -5.164 1.309 1.00 83.31 100 HIS A C 1
ATOM 778 O O . HIS A 1 100 ? -7.511 -6.007 1.219 1.00 83.31 100 HIS A O 1
ATOM 784 N N . LEU A 1 101 ? -6.178 -4.737 2.492 1.00 79.88 101 LEU A N 1
ATOM 785 C CA . LEU A 1 101 ? -6.752 -5.191 3.750 1.00 79.88 101 LEU A CA 1
ATOM 786 C C . LEU A 1 101 ? -8.183 -4.694 3.947 1.00 79.88 101 LEU A C 1
ATOM 788 O O . LEU A 1 101 ? -8.818 -5.118 4.905 1.00 79.88 101 LEU A O 1
ATOM 792 N N . SER A 1 102 ? -8.710 -3.817 3.083 1.00 72.31 102 SER A N 1
ATOM 793 C CA . SER A 1 102 ? -9.984 -3.130 3.307 1.00 72.31 102 SER A CA 1
ATOM 794 C C . SER A 1 102 ? -10.039 -2.488 4.693 1.00 72.31 102 SER A C 1
ATOM 796 O O . SER A 1 102 ? -11.113 -2.386 5.289 1.00 72.31 102 SER A O 1
ATOM 798 N N . LEU A 1 103 ? -8.876 -2.083 5.223 1.00 62.22 103 LEU A N 1
ATOM 799 C CA . LEU A 1 103 ? -8.861 -1.220 6.387 1.00 62.22 103 LEU A CA 1
ATOM 800 C C . LEU A 1 103 ? -9.636 0.026 5.975 1.00 62.22 103 LEU A C 1
ATOM 802 O O . LEU A 1 103 ? -9.403 0.526 4.870 1.00 62.22 103 LEU A O 1
ATOM 806 N N . PRO A 1 104 ? -10.567 0.523 6.804 1.00 50.84 104 PRO A N 1
ATOM 807 C CA . PRO A 1 104 ? -11.062 1.859 6.578 1.00 50.84 104 PRO A CA 1
ATOM 808 C C . PRO A 1 104 ? -9.817 2.742 6.592 1.00 50.84 104 PRO A C 1
ATOM 810 O O . PRO A 1 104 ? -9.207 2.937 7.644 1.00 50.84 104 PRO A O 1
ATOM 813 N N . THR A 1 105 ? -9.389 3.234 5.424 1.00 44.62 105 THR A N 1
ATOM 814 C CA . THR A 1 105 ? -8.565 4.438 5.366 1.00 44.62 105 THR A CA 1
ATOM 815 C C . THR A 1 105 ? -9.354 5.390 6.234 1.00 44.62 105 THR A C 1
ATOM 817 O O . THR A 1 105 ? -10.497 5.623 5.843 1.00 44.62 105 THR A O 1
ATOM 820 N N . PRO A 1 106 ? -8.882 5.814 7.425 1.00 46.03 106 PRO A N 1
ATOM 821 C CA . PRO A 1 106 ? -9.731 6.554 8.339 1.00 46.03 106 PRO A CA 1
ATOM 822 C C . PRO A 1 106 ? -10.269 7.719 7.519 1.00 46.03 106 PRO A C 1
ATOM 824 O O . PRO A 1 106 ? -9.469 8.564 7.096 1.00 46.03 106 PRO A O 1
ATOM 827 N N . PRO A 1 107 ? -11.568 7.712 7.155 1.00 45.22 107 PRO A N 1
ATOM 828 C CA . PRO A 1 107 ? -12.099 8.795 6.368 1.00 45.22 107 PRO A CA 1
ATOM 829 C C . PRO A 1 107 ? -11.893 9.973 7.288 1.00 45.22 107 PRO A C 1
ATOM 831 O O . PRO A 1 107 ? -12.385 9.956 8.419 1.00 45.22 107 PRO A O 1
ATOM 834 N N . ALA A 1 108 ? -11.058 10.928 6.865 1.00 46.59 108 ALA A N 1
ATOM 835 C CA . ALA A 1 108 ? -10.818 12.117 7.662 1.00 46.59 108 ALA A CA 1
ATOM 836 C C . ALA A 1 108 ? -12.202 12.567 8.147 1.00 46.59 108 ALA A C 1
ATOM 838 O O . ALA A 1 108 ? -13.083 12.682 7.294 1.00 46.59 108 ALA A O 1
ATOM 839 N N . PRO A 1 109 ? -12.458 12.729 9.457 1.00 50.59 109 PRO A N 1
ATOM 840 C CA . PRO A 1 109 ? -13.820 12.873 9.980 1.00 50.59 109 PRO A CA 1
ATOM 841 C C . PRO A 1 109 ? -14.636 13.985 9.297 1.00 50.59 109 PRO A C 1
ATOM 843 O O . PRO A 1 109 ? -15.860 13.976 9.346 1.00 50.59 109 PRO A O 1
ATOM 846 N N . ARG A 1 110 ? -13.951 14.912 8.613 1.00 56.59 110 ARG A N 1
ATOM 847 C CA . ARG A 1 110 ? -14.507 15.945 7.733 1.00 56.59 110 ARG A CA 1
ATOM 848 C C . ARG A 1 110 ? -15.068 15.432 6.390 1.00 56.59 110 ARG A C 1
ATOM 850 O O . ARG A 1 110 ? -16.034 15.999 5.907 1.00 56.59 110 ARG A O 1
ATOM 857 N N . ARG A 1 111 ? -14.505 14.391 5.760 1.00 58.50 111 ARG A N 1
ATOM 858 C CA . ARG A 1 111 ? -14.988 13.828 4.476 1.00 58.50 111 ARG A CA 1
ATOM 859 C C . ARG A 1 111 ? -16.350 13.147 4.615 1.00 58.50 111 ARG A C 1
ATOM 861 O O . ARG A 1 111 ? -17.257 13.483 3.867 1.00 58.50 111 ARG A O 1
ATOM 868 N N . LEU A 1 112 ? -16.514 12.268 5.608 1.00 62.19 112 LEU A N 1
ATOM 869 C CA . LEU A 1 112 ? -17.805 11.619 5.886 1.00 62.19 112 LEU A CA 1
ATOM 870 C C . LEU A 1 112 ? -18.892 12.644 6.221 1.00 62.19 112 LEU A C 1
ATOM 872 O O . LEU A 1 112 ? -20.010 12.531 5.737 1.00 62.19 112 LEU A O 1
ATOM 876 N N . GLU A 1 113 ? -18.566 13.664 7.017 1.00 67.31 113 GLU A N 1
ATOM 877 C CA . GLU A 1 113 ? -19.480 14.776 7.298 1.00 67.31 113 GLU A CA 1
ATOM 878 C C . GLU A 1 113 ? -19.937 15.473 6.003 1.00 67.31 113 GLU A C 1
ATOM 880 O O . GLU A 1 113 ? -21.138 15.661 5.803 1.00 67.31 113 GLU A O 1
ATOM 885 N N . MET A 1 114 ? -19.002 15.806 5.102 1.00 70.81 114 MET A N 1
ATOM 886 C CA . MET A 1 114 ? -19.314 16.456 3.822 1.00 70.81 114 MET A CA 1
ATOM 887 C C . MET A 1 114 ? -20.184 15.601 2.892 1.00 70.81 114 MET A C 1
ATOM 889 O O . MET A 1 114 ? -20.914 16.168 2.084 1.00 70.81 114 MET A O 1
ATOM 893 N N . GLU A 1 115 ? -20.120 14.273 2.993 1.00 74.00 115 GLU A N 1
ATOM 894 C CA . GLU A 1 115 ? -20.893 13.346 2.154 1.00 74.00 115 GLU A CA 1
ATOM 895 C C . GLU A 1 115 ? -22.258 12.994 2.768 1.00 74.00 115 GLU A C 1
ATOM 897 O O . GLU A 1 115 ? -23.271 12.975 2.071 1.00 74.00 115 GLU A O 1
ATOM 902 N N . LEU A 1 116 ? -22.326 12.782 4.086 1.00 78.00 116 LEU A N 1
ATOM 903 C CA . LEU A 1 116 ? -23.561 12.401 4.782 1.00 78.00 116 LEU A CA 1
ATOM 904 C C . LEU A 1 116 ? -24.546 13.568 4.914 1.00 78.00 116 LEU A C 1
ATOM 906 O O . LEU A 1 116 ? -25.757 13.374 4.796 1.00 78.00 116 LEU A O 1
ATOM 910 N N . LEU A 1 117 ? -24.045 14.788 5.133 1.00 80.44 117 LEU A N 1
ATOM 911 C CA . LEU A 1 117 ? -24.875 15.982 5.292 1.00 80.44 117 LEU A CA 1
ATOM 912 C C . LEU A 1 117 ? -25.776 16.273 4.067 1.00 80.44 117 LEU A C 1
ATOM 914 O O . LEU A 1 117 ? -26.980 16.466 4.262 1.00 80.44 117 LEU A O 1
ATOM 918 N N . PRO A 1 118 ? -25.271 16.316 2.814 1.00 82.56 118 PRO A N 1
ATOM 919 C CA . PRO A 1 118 ? -26.124 16.526 1.646 1.00 82.56 118 PRO A CA 1
ATOM 920 C C . PRO A 1 118 ? -27.082 15.353 1.402 1.00 82.56 118 PRO A C 1
ATOM 922 O O . PRO A 1 118 ? -28.232 15.598 1.042 1.00 82.56 118 PRO A O 1
ATOM 925 N N . LEU A 1 119 ? -26.659 14.109 1.659 1.00 82.06 119 LEU A N 1
ATOM 926 C CA . LEU A 1 119 ? -27.510 12.923 1.500 1.00 82.06 119 LEU A CA 1
ATOM 927 C C . LEU A 1 119 ? -28.718 12.949 2.441 1.00 82.06 119 LEU A C 1
ATOM 929 O O . LEU A 1 119 ? -29.844 12.717 1.995 1.00 82.06 119 LEU A O 1
ATOM 933 N N . LEU A 1 120 ? -28.502 13.287 3.717 1.00 81.69 120 LEU A N 1
ATOM 934 C CA . LEU A 1 120 ? -29.578 13.433 4.699 1.00 81.69 120 LEU A CA 1
ATOM 935 C C . LEU A 1 120 ? -30.559 14.539 4.296 1.00 81.69 120 LEU A C 1
ATOM 937 O O . LEU A 1 120 ? -31.764 14.321 4.300 1.00 81.69 120 LEU A O 1
ATOM 941 N N . ARG A 1 121 ? -30.057 15.702 3.868 1.00 83.44 121 ARG A N 1
ATOM 942 C CA . ARG A 1 121 ? -30.912 16.838 3.474 1.00 83.44 121 ARG A CA 1
ATOM 943 C C . ARG A 1 121 ? -31.769 16.571 2.239 1.00 83.44 121 ARG A C 1
ATOM 945 O O . ARG A 1 121 ? -32.849 17.140 2.120 1.00 83.44 121 ARG A O 1
ATOM 952 N N . GLN A 1 122 ? -31.268 15.775 1.298 1.00 82.56 122 GLN A N 1
ATOM 953 C CA . GLN A 1 122 ? -31.955 15.512 0.032 1.00 82.56 122 GLN A CA 1
ATOM 954 C C . GLN A 1 122 ? -32.896 14.308 0.104 1.00 82.56 122 GLN A C 1
ATOM 956 O O . GLN A 1 122 ? -33.889 14.282 -0.618 1.00 82.56 122 GLN A O 1
ATOM 961 N N . SER A 1 123 ? -32.590 13.326 0.956 1.00 80.81 123 SER A N 1
ATOM 962 C CA . SER A 1 123 ? -33.259 12.019 0.918 1.00 80.81 123 SER A CA 1
ATOM 963 C C . SER A 1 123 ? -34.106 11.712 2.150 1.00 80.81 123 SER A C 1
ATOM 965 O O . SER A 1 123 ? -34.902 10.782 2.093 1.00 80.81 123 SER A O 1
ATOM 967 N N . PHE A 1 124 ? -33.954 12.468 3.244 1.00 82.44 124 PHE A N 1
ATOM 968 C CA . PHE A 1 124 ? -34.620 12.191 4.517 1.00 82.44 124 PHE A CA 1
ATOM 969 C C . PHE A 1 124 ? -35.511 13.361 4.922 1.00 82.44 124 PHE A C 1
ATOM 971 O O . PHE A 1 124 ? -35.099 14.523 4.924 1.00 82.44 124 PHE A O 1
ATOM 978 N N . ASN A 1 125 ? -36.752 13.054 5.288 1.00 85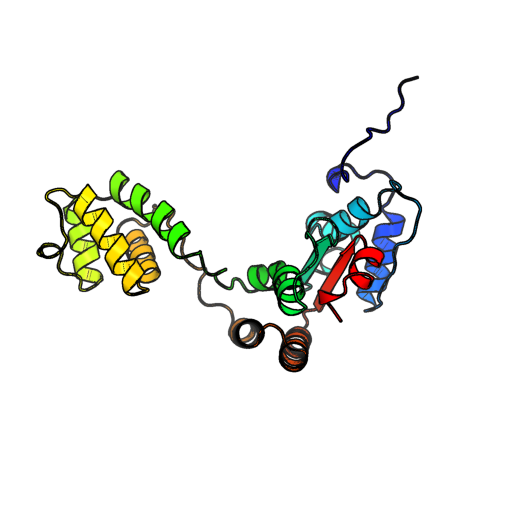.50 125 ASN A N 1
ATOM 979 C CA . ASN A 1 125 ? -37.680 14.029 5.845 1.00 85.50 125 ASN A CA 1
ATOM 980 C C . ASN A 1 125 ? -37.580 14.065 7.387 1.00 85.50 125 ASN A C 1
ATOM 982 O O . ASN A 1 125 ? -36.831 13.314 8.012 1.00 85.50 125 ASN A O 1
ATOM 986 N N . ALA A 1 126 ? -38.348 14.949 8.031 1.00 82.69 126 ALA A N 1
ATOM 987 C CA . ALA A 1 126 ? -38.318 15.111 9.488 1.00 82.69 126 ALA A CA 1
ATOM 988 C C . ALA A 1 126 ? -38.657 13.826 10.270 1.00 82.69 126 ALA A C 1
ATOM 990 O O . ALA A 1 126 ? -38.133 13.626 11.364 1.00 82.69 126 ALA A O 1
ATOM 991 N N . ARG A 1 127 ? -39.511 12.955 9.720 1.00 83.19 127 ARG A N 1
ATOM 992 C CA . ARG A 1 127 ? -39.891 11.680 10.336 1.00 83.19 127 ARG A CA 1
ATOM 993 C C . ARG A 1 127 ? -38.754 10.668 10.243 1.00 83.19 127 ARG A C 1
ATOM 995 O O . ARG A 1 127 ? -38.411 10.061 11.250 1.00 83.19 127 ARG A O 1
ATOM 1002 N N . ASP A 1 128 ? -38.111 10.568 9.083 1.00 84.44 128 ASP A N 1
ATOM 1003 C CA . ASP A 1 128 ? -36.970 9.665 8.903 1.00 84.44 128 ASP A CA 1
ATOM 1004 C C . ASP A 1 128 ? -35.799 10.080 9.815 1.00 84.44 128 ASP A C 1
ATOM 1006 O O . ASP A 1 128 ? -35.126 9.238 10.411 1.00 84.44 128 ASP A O 1
ATOM 1010 N N . LEU A 1 129 ? -35.589 11.391 9.996 1.00 84.25 129 LEU A N 1
ATOM 1011 C CA . LEU A 1 129 ? -34.603 11.924 10.941 1.00 84.25 129 LEU A CA 1
ATOM 1012 C C . LEU A 1 129 ? -34.939 11.581 12.398 1.00 84.25 129 LEU A C 1
ATOM 1014 O O . LEU A 1 129 ? -34.029 11.263 13.165 1.00 84.25 129 LEU A O 1
ATOM 1018 N N . GLN A 1 130 ? -36.215 11.626 12.789 1.00 85.88 130 GLN A N 1
ATOM 1019 C CA . GLN A 1 130 ? -36.655 11.197 14.121 1.00 85.88 130 GLN A CA 1
ATOM 1020 C C . GLN A 1 130 ? -36.412 9.701 14.338 1.00 85.88 130 GLN A C 1
ATOM 1022 O O . GLN A 1 130 ? -35.889 9.328 15.387 1.00 85.88 130 GLN A O 1
ATOM 1027 N N . ASP A 1 131 ? -36.710 8.863 13.344 1.00 84.69 131 ASP A N 1
ATOM 1028 C CA . ASP A 1 131 ? -36.489 7.415 13.413 1.00 84.69 131 ASP A CA 1
ATOM 1029 C C . ASP A 1 131 ? -34.992 7.073 13.523 1.00 84.69 131 ASP A C 1
ATOM 1031 O O . ASP A 1 131 ? -34.593 6.214 14.319 1.00 84.69 131 ASP A O 1
ATOM 1035 N N . ILE A 1 132 ? -34.137 7.796 12.789 1.00 85.44 132 ILE A N 1
ATOM 1036 C CA . ILE A 1 132 ? -32.678 7.693 12.917 1.00 85.44 132 ILE A CA 1
ATOM 1037 C C . ILE A 1 132 ? -32.221 8.128 14.313 1.00 85.44 132 ILE A C 1
ATOM 1039 O O . ILE A 1 132 ? -31.458 7.406 14.956 1.00 85.44 132 ILE A O 1
ATOM 1043 N N . CYS A 1 133 ? -32.687 9.279 14.805 1.00 87.69 133 CYS A N 1
ATOM 1044 C CA . CYS A 1 133 ? -32.323 9.782 16.132 1.00 87.69 133 CYS A CA 1
ATOM 1045 C C . CYS A 1 133 ? -32.731 8.799 17.233 1.00 87.69 133 CYS A C 1
ATOM 1047 O O . CYS A 1 133 ? -31.918 8.478 18.099 1.00 87.69 133 CYS A O 1
ATOM 1049 N N . LEU A 1 134 ? -33.946 8.252 17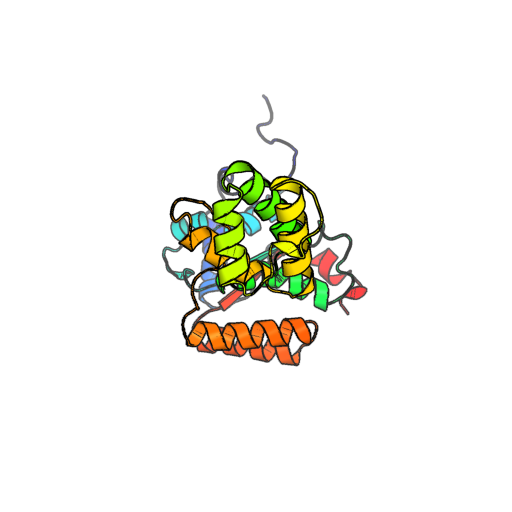.154 1.00 86.12 134 LEU A N 1
ATOM 1050 C CA . LEU A 1 134 ? -34.454 7.256 18.092 1.00 86.12 134 LEU A CA 1
ATOM 1051 C C . LEU A 1 134 ? -33.566 6.007 18.115 1.00 86.12 134 LEU A C 1
ATOM 1053 O O . LEU A 1 134 ? -33.170 5.549 19.186 1.00 86.12 134 LEU A O 1
ATOM 1057 N N . ALA A 1 135 ? -33.205 5.488 16.940 1.00 82.31 135 ALA A N 1
ATOM 1058 C CA . ALA A 1 135 ? -32.339 4.320 16.822 1.00 82.31 135 ALA A CA 1
ATOM 1059 C C . ALA A 1 135 ? -30.903 4.571 17.309 1.00 82.31 135 ALA A C 1
ATOM 1061 O O . ALA A 1 135 ? -30.238 3.650 17.779 1.00 82.31 135 ALA A O 1
ATOM 1062 N N . LEU A 1 136 ? -30.421 5.811 17.213 1.00 84.88 136 LEU A N 1
ATOM 1063 C CA . LEU A 1 136 ? -29.122 6.222 17.741 1.00 84.88 136 LEU A CA 1
ATOM 1064 C C . LEU A 1 136 ? -29.182 6.645 19.216 1.00 84.88 136 LEU A C 1
ATOM 1066 O O . LEU A 1 136 ? -28.145 7.013 19.774 1.00 84.88 136 LEU A O 1
ATOM 1070 N N . HIS A 1 137 ? -30.348 6.569 19.863 1.00 85.75 137 HIS A N 1
ATOM 1071 C CA . HIS A 1 137 ? -30.579 7.070 21.221 1.00 85.75 137 HIS A CA 1
ATOM 1072 C C . HIS A 1 137 ? -30.207 8.557 21.386 1.00 85.75 137 HIS A C 1
ATOM 1074 O O . HIS A 1 137 ? -29.682 8.973 22.416 1.00 85.75 137 HIS A O 1
ATOM 1080 N N . ILE A 1 138 ? -30.464 9.360 20.352 1.00 85.75 138 ILE A N 1
ATOM 1081 C CA . ILE A 1 138 ? -30.273 10.812 20.330 1.00 85.75 138 ILE A CA 1
ATOM 1082 C C . ILE A 1 138 ? -31.646 11.472 20.462 1.00 85.75 138 ILE A C 1
ATOM 1084 O O . ILE A 1 138 ? -32.594 11.109 19.767 1.00 85.75 138 ILE A O 1
ATOM 1088 N N . ASN A 1 139 ? -31.771 12.456 21.354 1.00 85.00 139 ASN A N 1
ATOM 1089 C CA . ASN A 1 139 ? -33.022 13.188 21.516 1.00 85.00 139 ASN A CA 1
ATOM 1090 C C . ASN A 1 139 ? -33.171 14.254 20.416 1.00 85.00 139 ASN A C 1
ATOM 1092 O O . ASN A 1 139 ? -32.501 15.285 20.451 1.00 85.00 139 ASN A O 1
ATOM 1096 N N . TYR A 1 140 ? -34.077 14.015 19.463 1.00 83.19 140 TYR A N 1
ATOM 1097 C CA . TYR A 1 140 ? -34.348 14.918 18.337 1.00 83.19 140 TYR A CA 1
ATOM 1098 C C . TYR A 1 140 ? -34.811 16.323 18.764 1.00 83.19 140 TYR A C 1
ATOM 1100 O O . TYR A 1 140 ? -34.583 17.296 18.043 1.00 83.19 140 TYR A O 1
ATOM 1108 N N . GLU A 1 141 ? -35.450 16.459 19.929 1.00 82.06 141 GLU A N 1
ATOM 1109 C CA . GLU A 1 141 ? -35.923 17.754 20.444 1.00 82.06 141 GLU A CA 1
ATOM 1110 C C . GLU A 1 141 ? -34.803 18.613 21.042 1.00 82.06 141 GLU A C 1
ATOM 1112 O O . GLU A 1 141 ? -34.976 19.815 21.217 1.00 82.06 141 GLU A O 1
ATOM 1117 N N . VAL A 1 142 ? -33.643 18.014 21.324 1.00 80.94 142 VAL A N 1
ATOM 1118 C CA . VAL A 1 142 ? -32.468 18.711 21.873 1.00 80.94 142 VAL A CA 1
ATOM 1119 C C . VAL A 1 142 ? -31.540 19.216 20.760 1.00 80.94 142 VAL A C 1
ATOM 1121 O O . VAL A 1 142 ? -30.678 20.053 21.012 1.00 80.94 142 VAL A O 1
ATOM 1124 N N . LEU A 1 143 ? -31.724 18.745 19.521 1.00 83.19 143 LEU A N 1
ATOM 1125 C CA . LEU A 1 143 ? -30.968 19.229 18.365 1.00 83.19 143 LEU A CA 1
ATOM 1126 C C . LEU A 1 143 ? -31.349 20.681 18.051 1.00 83.19 143 LEU A C 1
ATOM 1128 O O . LEU A 1 143 ? -32.532 20.997 17.892 1.00 83.19 143 LEU A O 1
ATOM 1132 N N . SER A 1 144 ? -30.347 21.554 17.936 1.00 73.81 144 SER A N 1
ATOM 1133 C CA . SER A 1 144 ? -30.534 22.965 17.595 1.00 73.81 144 SER A CA 1
ATOM 1134 C C . SER A 1 144 ? -31.142 23.148 16.198 1.00 73.81 144 SER A C 1
ATOM 1136 O O . SER A 1 144 ? -30.895 22.378 15.270 1.00 73.81 144 SER A O 1
ATOM 1138 N N . GLY A 1 145 ? -31.916 24.225 16.042 1.00 71.81 145 GLY A N 1
ATOM 1139 C CA . GLY A 1 145 ? -32.507 24.631 14.766 1.00 71.81 145 GLY A CA 1
ATOM 1140 C C . GLY A 1 145 ? -34.005 24.350 14.651 1.00 71.81 145 GLY A C 1
ATOM 1141 O O . GLY A 1 145 ? -34.549 23.442 15.276 1.00 71.81 145 GLY A O 1
ATOM 1142 N N . GLN A 1 146 ? -34.692 25.172 13.855 1.00 72.31 146 GLN A N 1
ATOM 1143 C CA . GLN A 1 146 ? -36.155 25.117 13.717 1.00 72.31 146 GLN A CA 1
ATOM 1144 C C . GLN A 1 146 ? -36.619 24.231 12.550 1.00 72.31 146 GLN A C 1
ATOM 1146 O O . GLN A 1 146 ? -37.799 23.897 12.473 1.00 72.31 146 GLN A O 1
ATOM 1151 N N . GLY A 1 147 ? -35.709 23.815 11.660 1.00 78.50 147 GLY A N 1
ATOM 1152 C CA . GLY A 1 147 ? -36.023 23.004 10.482 1.00 78.50 147 GLY A CA 1
ATOM 1153 C C . GLY A 1 147 ? -35.268 21.675 10.408 1.00 78.50 147 GLY A C 1
ATOM 1154 O O . GLY A 1 147 ? -34.209 21.499 11.009 1.00 78.50 147 GLY A O 1
ATOM 1155 N N . ALA A 1 148 ? -35.784 20.748 9.593 1.00 76.25 148 ALA A N 1
ATOM 1156 C CA . ALA A 1 148 ? -35.174 19.435 9.348 1.00 76.25 148 ALA A CA 1
ATOM 1157 C C . ALA A 1 148 ? -33.716 19.533 8.851 1.00 76.25 148 ALA A C 1
ATOM 1159 O O . ALA A 1 148 ? -32.870 18.734 9.244 1.00 76.25 148 ALA A O 1
ATOM 1160 N N . ASN A 1 149 ? -33.392 20.554 8.051 1.00 79.50 149 ASN A N 1
ATOM 1161 C CA . ASN A 1 149 ? -32.038 20.787 7.532 1.00 79.50 149 ASN A CA 1
ATOM 1162 C C . ASN A 1 149 ? -31.034 21.261 8.592 1.00 79.50 149 ASN A C 1
ATOM 1164 O O . ASN A 1 149 ? -29.836 20.977 8.462 1.00 79.50 149 ASN A O 1
ATOM 1168 N N . ASP A 1 150 ? -31.511 21.979 9.610 1.00 79.38 150 ASP A N 1
ATOM 1169 C CA . ASP A 1 150 ? -30.687 22.435 10.730 1.00 79.38 150 ASP A CA 1
ATOM 1170 C C . ASP A 1 150 ? -30.461 21.278 11.701 1.00 79.38 150 ASP A C 1
ATOM 1172 O O . ASP A 1 150 ? -29.318 20.962 12.025 1.00 79.38 150 ASP A O 1
ATOM 1176 N N . LYS A 1 151 ? -31.530 20.542 12.035 1.00 82.00 151 LYS A N 1
ATOM 1177 C CA . LYS A 1 151 ? -31.448 19.336 12.869 1.00 82.00 151 LYS A CA 1
ATOM 1178 C C . LYS A 1 151 ? -30.594 18.237 12.232 1.00 82.00 151 LYS A C 1
ATOM 1180 O O . LYS A 1 151 ? -29.853 17.561 12.933 1.00 82.00 151 LYS A O 1
ATOM 1185 N N . THR A 1 152 ? -30.621 18.102 10.904 1.00 85.00 152 THR A N 1
ATOM 1186 C CA . THR A 1 152 ? -29.703 17.222 10.157 1.00 85.00 152 THR A CA 1
ATOM 1187 C C . THR A 1 152 ? -28.245 17.600 10.396 1.00 85.00 152 THR A C 1
ATOM 1189 O O . THR A 1 152 ? -27.405 16.734 10.624 1.00 85.00 152 THR A O 1
ATOM 1192 N N . ARG A 1 153 ? -27.933 18.900 10.348 1.00 82.25 153 ARG A N 1
ATOM 1193 C CA . ARG A 1 153 ? -26.568 19.386 10.553 1.00 82.25 153 ARG A CA 1
ATOM 1194 C C . ARG A 1 153 ? -26.092 19.120 11.971 1.00 82.25 153 ARG A C 1
ATOM 1196 O O . ARG A 1 153 ? -24.992 18.610 12.146 1.00 82.25 153 ARG A O 1
ATOM 1203 N N . GLU A 1 154 ? -26.933 19.406 12.951 1.00 82.81 154 GLU A N 1
ATOM 1204 C CA . GLU A 1 154 ? -26.621 19.149 14.356 1.00 82.81 154 GLU A CA 1
ATOM 1205 C C . GLU A 1 154 ? -26.477 17.658 14.661 1.00 82.81 154 GLU A C 1
ATOM 1207 O O . GLU A 1 154 ? -25.572 17.265 15.392 1.00 82.81 154 GLU A O 1
ATOM 1212 N N . LEU A 1 155 ? -27.293 16.802 14.040 1.00 83.88 155 LEU A N 1
ATOM 1213 C CA . LEU A 1 155 ? -27.164 15.352 14.164 1.00 83.88 155 LEU A CA 1
ATOM 1214 C C . LEU A 1 155 ? -25.799 14.860 13.664 1.00 83.88 155 LEU A C 1
ATOM 1216 O O . LEU A 1 155 ? -25.137 14.086 14.354 1.00 83.88 155 LEU A O 1
ATOM 1220 N N . VAL A 1 156 ? -25.356 15.321 12.489 1.00 83.69 156 VAL A N 1
ATOM 1221 C CA . VAL A 1 156 ? -24.048 14.939 11.935 1.00 83.69 156 VAL A CA 1
ATOM 1222 C C . VAL A 1 156 ? -22.909 15.443 12.826 1.00 83.69 156 VAL A C 1
ATOM 1224 O O . VAL A 1 156 ? -22.007 14.665 13.133 1.00 83.69 156 VAL A O 1
ATOM 1227 N N . ILE A 1 157 ? -22.973 16.693 13.300 1.00 79.50 157 ILE A N 1
ATOM 1228 C CA . ILE A 1 157 ? -21.967 17.272 14.210 1.00 79.50 157 ILE A CA 1
ATOM 1229 C C . ILE A 1 157 ? -21.893 16.475 15.518 1.00 79.50 157 ILE A C 1
ATOM 1231 O O . ILE A 1 157 ? -20.806 16.114 15.969 1.00 79.50 157 ILE A O 1
ATOM 1235 N N . LEU A 1 158 ? -23.037 16.145 16.118 1.00 81.12 158 LEU A N 1
ATOM 1236 C CA . LEU A 1 158 ? -23.095 15.388 17.366 1.00 81.12 158 LEU A CA 1
ATOM 1237 C C . LEU A 1 158 ? -22.569 13.957 17.180 1.00 81.12 158 LEU A C 1
ATOM 1239 O O . LEU A 1 158 ? -21.784 13.471 17.996 1.00 81.12 158 LEU A O 1
ATOM 1243 N N . CYS A 1 159 ? -22.928 13.294 16.078 1.00 81.69 159 CYS A N 1
ATOM 1244 C CA . CYS A 1 159 ? -22.381 11.984 15.731 1.00 81.69 159 CYS A CA 1
ATOM 1245 C C . CYS A 1 159 ? -20.872 12.038 15.461 1.00 81.69 159 CYS A C 1
ATOM 1247 O O . CYS A 1 159 ? -20.165 11.103 15.828 1.00 81.69 159 CYS A O 1
ATOM 1249 N N . GLN A 1 160 ? -20.358 13.117 14.874 1.00 79.44 160 GLN A N 1
ATOM 1250 C CA . GLN A 1 160 ? -18.925 13.316 14.664 1.00 79.44 160 GLN A CA 1
ATOM 1251 C C . GLN A 1 160 ? -18.179 13.484 15.989 1.00 79.44 160 GLN A C 1
ATOM 1253 O O . GLN A 1 160 ? -17.190 12.792 16.218 1.00 79.44 160 GLN A O 1
ATOM 1258 N N . GLN A 1 161 ? -18.680 14.334 16.890 1.00 74.25 161 GLN A N 1
ATOM 1259 C CA . GLN A 1 161 ? -18.082 14.553 18.213 1.00 74.25 161 GLN A CA 1
ATOM 1260 C C . GLN A 1 161 ? -18.051 13.278 19.066 1.00 74.25 161 GLN A C 1
ATOM 1262 O O . GLN A 1 161 ? -17.127 13.083 19.850 1.00 74.25 161 GLN A O 1
ATOM 1267 N N . GLN A 1 162 ? -19.038 12.395 18.899 1.00 77.62 162 GLN A N 1
ATOM 1268 C CA . GLN A 1 162 ? -19.127 11.127 19.628 1.00 77.62 162 GLN A CA 1
ATOM 1269 C C . GLN A 1 162 ? -18.427 9.953 18.920 1.00 77.62 162 GLN A C 1
ATOM 1271 O O . GLN A 1 162 ? -18.460 8.840 19.437 1.00 77.62 162 GLN A O 1
ATOM 1276 N N . GLY A 1 163 ? -17.840 10.154 17.732 1.00 70.00 163 GLY A N 1
ATOM 1277 C CA . GLY A 1 163 ? -17.255 9.064 16.939 1.00 70.00 163 GLY A CA 1
ATOM 1278 C C . GLY A 1 163 ? -18.285 8.048 16.419 1.00 70.00 163 GLY A C 1
ATOM 1279 O O . GLY A 1 163 ? -17.957 6.893 16.178 1.00 70.00 163 GLY A O 1
ATOM 1280 N N . ARG A 1 164 ? -19.549 8.455 16.256 1.00 80.38 164 ARG A N 1
ATOM 1281 C CA . ARG A 1 164 ? -20.698 7.606 15.885 1.00 80.38 164 ARG A CA 1
ATOM 1282 C C . ARG A 1 164 ? -21.180 7.805 14.443 1.00 80.38 164 ARG A C 1
ATOM 1284 O O . ARG A 1 164 ? -22.292 7.396 14.114 1.00 80.38 164 ARG A O 1
ATOM 1291 N N . LEU A 1 165 ? -20.371 8.417 13.575 1.00 77.56 165 LEU A N 1
ATOM 1292 C CA . LEU A 1 165 ? -20.720 8.626 12.158 1.00 77.56 165 LEU A CA 1
ATOM 1293 C C . LEU A 1 165 ? -20.987 7.310 11.413 1.00 77.56 165 LEU A C 1
ATOM 1295 O O . LEU A 1 165 ? -21.866 7.258 10.559 1.00 77.56 165 LEU A O 1
ATOM 1299 N N . GLU A 1 166 ? -20.296 6.229 11.776 1.00 70.44 166 GLU A N 1
ATOM 1300 C CA . GLU A 1 166 ? -20.517 4.905 11.181 1.00 70.44 166 GLU A CA 1
ATOM 1301 C C . GLU A 1 166 ? -21.882 4.322 11.552 1.00 70.44 166 GLU A C 1
ATOM 1303 O O . GLU A 1 166 ? -22.602 3.809 10.696 1.00 70.44 166 GLU A O 1
ATOM 1308 N N . ALA A 1 167 ? -22.272 4.444 12.824 1.00 77.25 167 ALA A N 1
ATOM 1309 C CA . ALA A 1 167 ? -23.584 4.008 13.288 1.00 77.25 167 ALA A CA 1
ATOM 1310 C C . ALA A 1 167 ? -24.705 4.790 12.584 1.00 77.25 167 ALA A C 1
ATOM 1312 O O . ALA A 1 167 ? -25.728 4.207 12.226 1.00 77.25 167 ALA A O 1
ATOM 1313 N N . LEU A 1 168 ? -24.489 6.088 12.339 1.00 83.25 168 LEU A N 1
ATOM 1314 C CA . LEU A 1 168 ? -25.395 6.929 11.558 1.00 83.25 168 LEU A CA 1
ATOM 1315 C C . LEU A 1 168 ? -25.510 6.435 10.108 1.00 83.25 168 LEU A C 1
ATOM 1317 O O . LEU A 1 168 ? -26.621 6.190 9.642 1.00 83.25 168 LEU A O 1
ATOM 1321 N N . ALA A 1 169 ? -24.386 6.212 9.426 1.00 81.06 169 ALA A N 1
ATOM 1322 C CA . ALA A 1 169 ? -24.350 5.713 8.052 1.00 81.06 169 ALA A CA 1
ATOM 1323 C C . ALA A 1 169 ? -25.045 4.342 7.908 1.00 81.06 169 ALA A C 1
ATOM 1325 O O . ALA A 1 169 ? -25.880 4.136 7.022 1.00 81.06 169 ALA A O 1
ATOM 1326 N N . LEU A 1 170 ? -24.768 3.409 8.824 1.00 77.81 170 LEU A N 1
ATOM 1327 C CA . LEU A 1 170 ? -25.392 2.084 8.826 1.00 77.81 170 LEU A CA 1
ATOM 1328 C C . LEU A 1 170 ? -26.911 2.186 8.997 1.00 77.81 170 LEU A C 1
ATOM 1330 O O . LEU A 1 170 ? -27.667 1.467 8.338 1.00 77.81 170 LEU A O 1
ATOM 1334 N N . ARG A 1 171 ? -27.366 3.114 9.846 1.00 82.88 171 ARG A N 1
ATOM 1335 C CA . ARG A 1 171 ? -28.792 3.309 10.089 1.00 82.88 171 ARG A CA 1
ATOM 1336 C C . ARG A 1 171 ? -29.494 4.010 8.930 1.00 82.88 171 ARG A C 1
ATOM 1338 O O . ARG A 1 171 ? -30.600 3.606 8.584 1.00 82.88 171 ARG A O 1
ATOM 1345 N N . MET A 1 172 ? -28.830 4.956 8.263 1.00 83.12 172 MET A N 1
ATOM 1346 C CA . MET A 1 172 ? -29.316 5.555 7.013 1.00 83.12 172 MET A CA 1
ATOM 1347 C C . MET A 1 172 ? -29.585 4.489 5.947 1.00 83.12 172 MET A C 1
ATOM 1349 O O . MET A 1 172 ? -30.652 4.501 5.338 1.00 83.12 172 MET A O 1
ATOM 1353 N N . LYS A 1 173 ? -28.677 3.518 5.776 1.00 80.75 173 LYS A N 1
ATOM 1354 C CA . LYS A 1 173 ? -28.878 2.410 4.829 1.00 80.75 173 LYS A CA 1
ATOM 1355 C C . LYS A 1 173 ? -30.000 1.458 5.248 1.00 80.75 173 LYS A C 1
ATOM 1357 O O . LYS A 1 173 ? -30.641 0.854 4.401 1.00 80.75 173 LYS A O 1
ATOM 1362 N N . GLN A 1 174 ? -30.266 1.304 6.542 1.00 80.00 174 GLN A N 1
ATOM 1363 C CA . GLN A 1 174 ? -31.377 0.466 7.006 1.00 80.00 174 GLN A CA 1
ATOM 1364 C C . GLN A 1 174 ? -32.744 1.114 6.757 1.00 80.00 174 GLN A C 1
ATOM 1366 O O . GLN A 1 174 ? -33.688 0.403 6.428 1.00 80.00 174 GLN A O 1
ATOM 1371 N N . VAL A 1 175 ? -32.846 2.441 6.887 1.00 80.56 175 VAL A N 1
ATOM 1372 C CA . VAL A 1 175 ? -34.081 3.187 6.583 1.00 80.56 175 VAL A CA 1
ATOM 1373 C C . VAL A 1 175 ? -34.265 3.342 5.067 1.00 80.56 175 VAL A C 1
ATOM 1375 O O . VAL A 1 175 ? -35.372 3.170 4.567 1.00 80.56 175 VAL A O 1
ATOM 1378 N N . HIS A 1 176 ? -33.178 3.566 4.319 1.00 77.94 176 HIS A N 1
ATOM 1379 C CA . HIS A 1 176 ? -33.177 3.621 2.854 1.00 77.94 176 HIS A CA 1
ATOM 1380 C C . HIS A 1 176 ? -32.142 2.651 2.250 1.00 77.94 176 HIS A C 1
ATOM 1382 O O . HIS A 1 176 ? -31.018 3.055 1.945 1.00 77.94 176 HIS A O 1
ATOM 1388 N N . PRO A 1 177 ? -32.519 1.380 2.002 1.00 77.75 177 PRO A N 1
ATOM 1389 C CA . PRO A 1 177 ? -31.612 0.345 1.484 1.00 77.75 177 PRO A CA 1
ATOM 1390 C C . PRO A 1 177 ? -30.987 0.645 0.120 1.00 77.75 177 PRO A C 1
ATOM 1392 O O . PRO A 1 177 ? -29.907 0.140 -0.181 1.00 77.75 177 PRO A O 1
ATOM 1395 N N . HIS A 1 178 ? -31.663 1.453 -0.700 1.00 73.19 178 HIS A N 1
ATOM 1396 C CA . HIS A 1 178 ? -31.208 1.848 -2.036 1.00 73.19 178 HIS A CA 1
ATOM 1397 C C . HIS A 1 178 ? -30.258 3.052 -2.032 1.00 73.19 178 HIS A C 1
ATOM 1399 O O . HIS A 1 178 ? -29.743 3.411 -3.088 1.00 73.19 178 HIS A O 1
ATOM 1405 N N . LEU A 1 179 ? -30.052 3.696 -0.881 1.00 74.3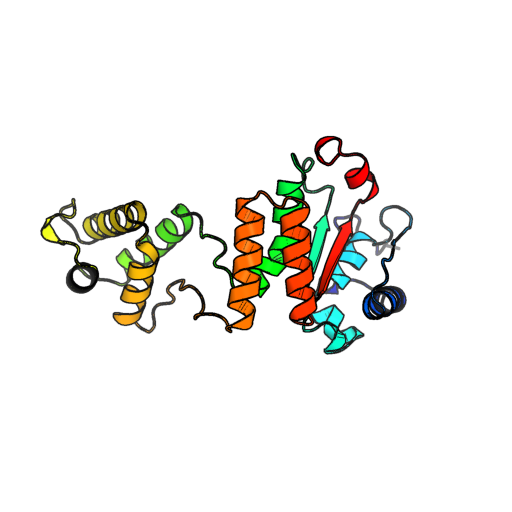8 179 LEU A N 1
ATOM 1406 C CA . LEU A 1 179 ? -29.165 4.844 -0.781 1.00 74.38 179 LEU A CA 1
ATOM 1407 C C . LEU A 1 179 ? -27.707 4.371 -0.831 1.00 74.38 179 LEU A C 1
ATOM 1409 O O . LEU A 1 179 ? -27.314 3.474 -0.078 1.00 74.38 179 LEU A O 1
ATOM 1413 N N . ASP A 1 180 ? -26.905 4.994 -1.691 1.00 69.81 180 ASP A N 1
ATOM 1414 C CA . ASP A 1 180 ? -25.470 4.726 -1.782 1.00 69.81 180 ASP A CA 1
ATOM 1415 C C . ASP A 1 180 ? -24.737 5.432 -0.633 1.00 69.81 180 ASP A C 1
ATOM 1417 O O . ASP A 1 180 ? -24.170 6.514 -0.773 1.00 69.81 180 ASP A O 1
ATOM 1421 N N . VAL A 1 181 ? -24.868 4.858 0.566 1.00 69.44 181 VAL A N 1
ATOM 1422 C CA . VAL A 1 181 ? -24.171 5.333 1.762 1.00 69.44 181 VAL A CA 1
ATOM 1423 C C . VAL A 1 181 ? -22.756 4.753 1.755 1.00 69.44 181 VAL A C 1
ATOM 1425 O O . VAL A 1 181 ? -22.631 3.523 1.675 1.00 69.44 181 VAL A O 1
ATOM 1428 N N . PRO A 1 182 ? -21.704 5.575 1.924 1.00 62.91 182 PRO A N 1
ATOM 1429 C CA . PRO A 1 182 ? -20.346 5.082 2.113 1.00 62.91 182 PRO A CA 1
ATOM 1430 C C . PRO A 1 182 ? -20.284 4.277 3.420 1.00 62.91 182 PRO A C 1
ATOM 1432 O O . PRO A 1 182 ? -20.173 4.831 4.512 1.00 62.91 182 PRO A O 1
ATOM 1435 N N . LEU A 1 183 ? -20.420 2.953 3.320 1.00 58.97 183 LEU A N 1
ATOM 1436 C CA . LEU A 1 183 ? -20.272 2.039 4.448 1.00 58.97 183 LEU A CA 1
ATOM 1437 C C . LEU A 1 183 ? -18.883 1.401 4.443 1.00 58.97 183 LEU A C 1
ATOM 1439 O O . LEU A 1 183 ? -18.389 1.036 3.371 1.00 58.97 183 LEU A O 1
ATOM 1443 N N . PRO A 1 184 ? -18.281 1.175 5.625 1.00 52.78 184 PRO A N 1
ATOM 1444 C CA . PRO A 1 184 ? -17.131 0.293 5.722 1.00 52.78 184 PRO A CA 1
ATOM 1445 C C . PRO A 1 184 ? -17.520 -1.112 5.236 1.00 52.78 184 PRO A C 1
ATOM 1447 O O . PRO A 1 184 ? -18.619 -1.609 5.507 1.00 52.78 184 PRO A O 1
ATOM 1450 N N . LYS A 1 185 ? -16.621 -1.737 4.469 1.00 48.06 185 LYS A N 1
ATOM 1451 C CA . LYS A 1 185 ? -16.786 -3.108 3.966 1.00 48.06 185 LYS A CA 1
ATOM 1452 C C . LYS A 1 185 ? -16.964 -4.087 5.151 1.00 48.06 185 LYS A C 1
ATOM 1454 O O . LYS A 1 185 ? -16.448 -3.810 6.234 1.00 48.06 185 LYS A O 1
ATOM 1459 N N . PRO A 1 186 ? -17.715 -5.197 4.977 1.00 46.16 186 PRO A N 1
ATOM 1460 C CA . PRO A 1 186 ? -18.029 -6.154 6.046 1.00 46.16 186 PRO A CA 1
ATOM 1461 C C . PRO A 1 186 ? -16.777 -6.689 6.763 1.00 46.16 186 PRO A C 1
ATOM 1463 O O . PRO A 1 186 ? -15.688 -6.636 6.186 1.00 46.16 186 PRO A O 1
ATOM 1466 N N . PRO A 1 187 ? -16.926 -7.220 7.999 1.00 45.75 187 PRO A N 1
ATOM 1467 C CA . PRO A 1 187 ? -15.801 -7.660 8.806 1.00 45.75 187 PRO A CA 1
ATOM 1468 C C . PRO A 1 187 ? -14.941 -8.662 8.019 1.00 45.75 187 PRO A C 1
ATOM 1470 O O . PRO A 1 187 ? -15.466 -9.632 7.465 1.00 45.75 187 PRO A O 1
ATOM 1473 N N . PRO A 1 188 ? -13.636 -8.398 7.926 1.00 50.91 188 PRO A N 1
ATOM 1474 C CA . PRO A 1 188 ? -12.716 -9.148 7.092 1.00 50.91 188 PRO A CA 1
ATOM 1475 C C . PRO A 1 188 ? -12.433 -10.526 7.708 1.00 50.91 188 PRO A C 1
ATOM 1477 O O . PRO A 1 188 ? -12.567 -10.717 8.916 1.00 50.91 188 PRO A O 1
ATOM 1480 N N . ASP A 1 189 ? -12.045 -11.477 6.854 1.00 54.16 189 ASP A N 1
ATOM 1481 C CA . ASP A 1 189 ? -11.580 -12.833 7.195 1.00 54.16 189 ASP A CA 1
ATOM 1482 C C . ASP A 1 189 ? -10.749 -12.854 8.506 1.00 54.16 189 ASP A C 1
ATOM 1484 O O . ASP A 1 189 ? -9.895 -11.981 8.679 1.00 54.16 189 ASP A O 1
ATOM 1488 N N . PRO A 1 190 ? -10.923 -13.831 9.420 1.00 54.69 190 PRO A N 1
ATOM 1489 C CA . PRO A 1 190 ? -10.122 -13.963 10.646 1.00 54.69 190 PRO A CA 1
ATOM 1490 C C . PRO A 1 190 ? -8.600 -13.819 10.446 1.00 54.69 190 PRO A C 1
ATOM 1492 O O . PRO A 1 190 ? -7.893 -13.294 11.311 1.00 54.69 190 PRO A O 1
ATOM 1495 N N . HIS A 1 191 ? -8.079 -14.261 9.296 1.00 56.88 191 HIS A N 1
ATOM 1496 C CA . HIS A 1 191 ? -6.665 -14.113 8.937 1.00 56.88 191 HIS A CA 1
ATOM 1497 C C . HIS A 1 191 ? -6.295 -12.688 8.505 1.00 56.88 191 HIS A C 1
ATOM 1499 O O . HIS A 1 191 ? -5.187 -12.221 8.794 1.00 56.88 191 HIS A O 1
ATOM 1505 N N . LEU A 1 192 ? -7.226 -11.974 7.865 1.00 60.38 192 LEU A N 1
ATOM 1506 C CA . LEU A 1 192 ? -7.101 -10.542 7.608 1.00 60.38 192 LEU A CA 1
ATOM 1507 C C . LEU A 1 192 ? -7.129 -9.765 8.927 1.00 60.38 192 LEU A C 1
ATOM 1509 O O . LEU A 1 192 ? -6.353 -8.831 9.063 1.00 60.38 192 LEU A O 1
ATOM 1513 N N . THR A 1 193 ? -7.907 -10.184 9.932 1.00 70.75 193 THR A N 1
ATOM 1514 C CA . THR A 1 193 ? -7.994 -9.488 11.230 1.00 70.75 193 THR A CA 1
ATOM 1515 C C . THR A 1 193 ? -6.646 -9.426 11.966 1.00 70.75 193 THR A C 1
ATOM 1517 O O . THR A 1 193 ? -6.300 -8.397 12.545 1.00 70.75 193 THR A O 1
ATOM 1520 N N . LEU A 1 194 ? -5.835 -10.492 11.910 1.00 80.50 194 LEU A N 1
ATOM 1521 C CA . LEU A 1 194 ? -4.489 -10.505 12.509 1.00 80.50 194 LEU A CA 1
ATOM 1522 C C . LEU A 1 194 ? -3.493 -9.625 11.745 1.00 80.50 194 LEU A C 1
ATOM 1524 O O . LEU A 1 194 ? -2.677 -8.934 12.356 1.00 80.50 194 LEU A O 1
ATOM 1528 N N . LEU A 1 195 ? -3.550 -9.653 10.413 1.00 85.38 195 LEU A N 1
ATOM 1529 C CA . LEU A 1 195 ? -2.679 -8.841 9.567 1.00 85.38 195 LEU A CA 1
ATOM 1530 C C . LEU A 1 195 ? -3.041 -7.349 9.648 1.00 85.38 195 LEU A C 1
ATOM 1532 O O . LEU A 1 195 ? -2.158 -6.500 9.717 1.00 85.38 195 LEU A O 1
ATOM 1536 N N . GLN A 1 196 ? -4.331 -7.042 9.730 1.00 84.56 196 GLN A N 1
ATOM 1537 C CA . GLN A 1 196 ? -4.854 -5.713 10.024 1.00 84.56 196 GLN A CA 1
ATOM 1538 C C . GLN A 1 196 ? -4.409 -5.210 11.389 1.00 84.56 196 GLN A C 1
ATOM 1540 O O . GLN A 1 196 ? -3.938 -4.083 11.489 1.00 84.56 196 GLN A O 1
ATOM 1545 N N . GLY A 1 197 ? -4.497 -6.048 12.426 1.00 82.25 197 GLY A N 1
ATOM 1546 C CA . GLY A 1 197 ? -3.979 -5.708 13.749 1.00 82.25 197 GLY A CA 1
ATOM 1547 C C . GLY A 1 197 ? -2.490 -5.366 13.701 1.00 82.25 197 GLY A C 1
ATOM 1548 O O . GLY A 1 197 ? -2.080 -4.341 14.234 1.00 82.25 197 GLY A O 1
ATOM 1549 N N . ALA A 1 198 ? -1.687 -6.166 12.991 1.00 86.44 198 ALA A N 1
ATOM 1550 C CA . ALA A 1 198 ? -0.266 -5.879 12.798 1.00 86.44 198 ALA A CA 1
ATOM 1551 C C . ALA A 1 198 ? -0.026 -4.559 12.044 1.00 86.44 198 ALA A C 1
ATOM 1553 O O . ALA A 1 198 ? 0.869 -3.804 12.418 1.00 86.44 198 ALA A O 1
ATOM 1554 N N . TYR A 1 199 ? -0.836 -4.255 11.024 1.00 90.94 199 TYR A N 1
ATOM 1555 C CA . TYR A 1 199 ? -0.759 -2.988 10.296 1.00 90.94 199 TYR A CA 1
ATOM 1556 C C . TYR A 1 199 ? -1.097 -1.795 11.198 1.00 90.94 199 TYR A C 1
ATOM 1558 O O . TYR A 1 199 ? -0.359 -0.817 11.215 1.00 90.94 199 TYR A O 1
ATOM 1566 N N . LEU A 1 200 ? -2.183 -1.873 11.972 1.00 83.31 200 LEU A N 1
ATOM 1567 C CA . LEU A 1 200 ? -2.608 -0.797 12.871 1.00 83.31 200 LEU A CA 1
ATOM 1568 C C . LEU A 1 200 ? -1.585 -0.548 13.982 1.00 83.31 200 LEU A C 1
ATOM 1570 O O . LEU A 1 200 ? -1.284 0.605 14.283 1.00 83.31 200 LEU A O 1
ATOM 1574 N N . THR A 1 201 ? -0.994 -1.609 14.540 1.00 82.31 201 THR A N 1
ATOM 1575 C CA . THR A 1 201 ? 0.136 -1.487 15.469 1.00 82.31 201 THR A CA 1
ATOM 1576 C C . THR A 1 201 ? 1.326 -0.813 14.793 1.00 82.31 201 THR A C 1
ATOM 1578 O O . THR A 1 201 ? 1.910 0.100 15.368 1.00 82.31 201 THR A O 1
ATOM 1581 N N . ALA A 1 202 ? 1.663 -1.204 13.558 1.00 88.12 202 ALA A N 1
ATOM 1582 C CA . A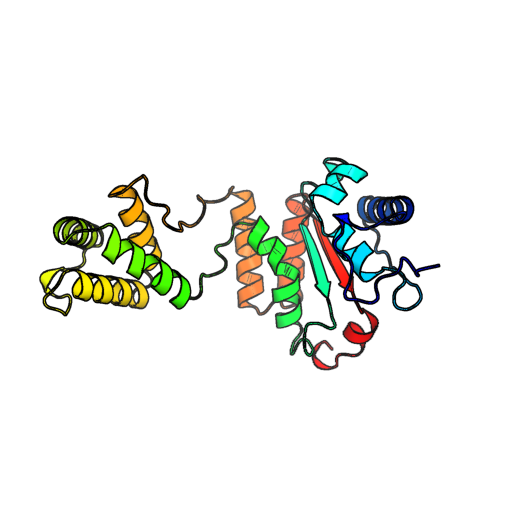LA A 1 202 ? 2.738 -0.558 12.814 1.00 88.12 202 ALA A CA 1
ATOM 1583 C C . ALA A 1 202 ? 2.451 0.929 12.574 1.00 88.12 202 ALA A C 1
ATOM 1585 O O . ALA A 1 202 ? 3.335 1.750 12.770 1.00 88.12 202 ALA A O 1
ATOM 1586 N N . GLN A 1 203 ? 1.215 1.291 12.236 1.00 85.56 203 GLN A N 1
ATOM 1587 C CA . GLN A 1 203 ? 0.808 2.680 12.053 1.00 85.56 203 GLN A CA 1
ATOM 1588 C C . GLN A 1 203 ? 0.886 3.492 13.359 1.00 85.56 203 GLN A C 1
ATOM 1590 O O . GLN A 1 203 ? 1.360 4.626 13.336 1.00 85.56 203 GLN A O 1
ATOM 1595 N N . HIS A 1 204 ? 0.444 2.928 14.490 1.00 79.06 204 HIS A N 1
ATOM 1596 C CA . HIS A 1 204 ? 0.519 3.576 15.806 1.00 79.06 204 HIS A CA 1
ATOM 1597 C C . HIS A 1 204 ? 1.969 3.832 16.237 1.00 79.06 204 HIS A C 1
ATOM 1599 O O . HIS A 1 204 ? 2.306 4.922 16.689 1.00 79.06 204 HIS A O 1
ATOM 1605 N N . GLU A 1 205 ? 2.841 2.849 16.019 1.00 83.31 205 GLU A N 1
ATOM 1606 C CA . GLU A 1 205 ? 4.275 2.906 16.324 1.00 83.31 205 GLU A CA 1
ATOM 1607 C C . GLU A 1 205 ? 5.100 3.543 15.185 1.00 83.31 205 GLU A C 1
ATOM 1609 O O . GLU A 1 205 ? 6.294 3.268 15.043 1.00 83.31 205 GLU A O 1
ATOM 1614 N N . GLN A 1 206 ? 4.463 4.363 14.337 1.00 83.25 206 GLN A N 1
ATOM 1615 C CA . GLN A 1 206 ? 5.104 5.145 13.270 1.00 83.25 206 GLN A CA 1
ATOM 1616 C C . GLN A 1 206 ? 6.006 4.322 12.334 1.00 83.25 206 GLN A C 1
ATOM 1618 O O . GLN A 1 206 ? 7.045 4.784 11.870 1.00 83.25 206 GLN A O 1
ATOM 1623 N N . PHE A 1 207 ? 5.608 3.086 12.049 1.00 90.56 207 PHE A N 1
ATOM 1624 C CA . PHE A 1 207 ? 6.321 2.146 11.188 1.00 90.56 207 PHE A CA 1
ATOM 1625 C C . PHE A 1 207 ? 7.781 1.918 11.609 1.00 90.56 207 PHE A C 1
ATOM 1627 O O . PHE A 1 207 ? 8.671 1.801 10.770 1.00 90.56 207 PHE A O 1
ATOM 1634 N N . GLY A 1 208 ? 8.041 1.818 12.915 1.00 86.06 208 GLY A N 1
ATOM 1635 C CA . GLY A 1 208 ? 9.351 1.406 13.418 1.00 86.06 208 GLY A CA 1
ATOM 1636 C C . GLY A 1 208 ? 9.802 0.034 12.884 1.00 86.06 208 GLY A C 1
ATOM 1637 O O . GLY A 1 208 ? 8.992 -0.832 12.545 1.00 86.06 208 GLY A O 1
ATOM 1638 N N . THR A 1 209 ? 11.114 -0.208 12.857 1.00 90.62 209 THR A N 1
ATOM 1639 C CA . THR A 1 209 ? 11.714 -1.428 12.277 1.00 90.62 209 THR A CA 1
ATOM 1640 C C . THR A 1 209 ? 11.092 -2.718 12.815 1.00 90.62 209 THR A C 1
ATOM 1642 O O . THR A 1 209 ? 10.712 -3.597 12.048 1.00 90.62 209 THR A O 1
ATOM 1645 N N . PHE A 1 210 ? 10.918 -2.816 14.136 1.00 90.12 210 PHE A N 1
ATOM 1646 C CA . PHE A 1 210 ? 10.375 -4.015 14.776 1.00 90.12 210 PHE A CA 1
ATOM 1647 C C . PHE A 1 210 ? 8.927 -4.312 14.360 1.00 90.12 210 PHE A C 1
ATOM 1649 O O . PHE A 1 210 ? 8.586 -5.457 14.063 1.00 90.12 210 PHE A O 1
ATOM 1656 N N . VAL A 1 211 ? 8.068 -3.290 14.306 1.00 88.12 211 VAL A N 1
ATOM 1657 C CA . VAL A 1 211 ? 6.659 -3.467 13.923 1.00 88.12 211 VAL A CA 1
ATOM 1658 C C . VAL A 1 211 ? 6.508 -3.752 12.429 1.00 88.12 211 VAL A C 1
ATOM 1660 O O . VAL A 1 211 ? 5.654 -4.552 12.049 1.00 88.12 211 VAL A O 1
ATOM 1663 N N . LEU A 1 212 ? 7.386 -3.197 11.585 1.00 93.62 212 LEU A N 1
ATOM 1664 C CA . LEU A 1 212 ? 7.464 -3.544 10.164 1.00 93.62 212 LEU A CA 1
ATOM 1665 C C . LEU A 1 212 ? 7.898 -4.995 9.950 1.00 93.62 212 LEU A C 1
ATOM 1667 O O . LEU A 1 212 ? 7.279 -5.708 9.161 1.00 93.62 212 LEU A O 1
ATOM 1671 N N . GLU A 1 213 ? 8.915 -5.470 10.670 1.00 93.44 213 GLU A N 1
ATOM 1672 C CA . GLU A 1 213 ? 9.328 -6.875 10.608 1.00 93.44 213 GLU A CA 1
ATOM 1673 C C . GLU A 1 213 ? 8.187 -7.818 10.998 1.00 93.44 213 GLU A C 1
ATOM 1675 O O . GLU A 1 213 ? 7.971 -8.842 10.343 1.00 93.44 213 GLU A O 1
ATOM 1680 N N . GLN A 1 214 ? 7.425 -7.470 12.040 1.00 89.50 214 GLN A N 1
ATOM 1681 C CA . GLN A 1 214 ? 6.241 -8.231 12.428 1.00 89.50 214 GLN A CA 1
ATOM 1682 C C . GLN A 1 214 ? 5.168 -8.210 11.337 1.00 89.50 214 GLN A C 1
ATOM 1684 O O . GLN A 1 214 ? 4.646 -9.270 10.986 1.00 89.50 214 GLN A O 1
ATOM 1689 N N . LEU A 1 215 ? 4.869 -7.042 10.764 1.00 93.38 215 LEU A N 1
ATOM 1690 C CA . LEU A 1 215 ? 3.901 -6.894 9.678 1.00 93.38 215 LEU A CA 1
ATOM 1691 C C . LEU A 1 215 ? 4.283 -7.749 8.458 1.00 93.38 215 LEU A C 1
ATOM 1693 O O . LEU A 1 215 ? 3.468 -8.536 7.971 1.00 93.38 215 LEU A O 1
ATOM 1697 N N . PHE A 1 216 ? 5.533 -7.666 7.996 1.00 94.25 216 PHE A N 1
ATOM 1698 C CA . PHE A 1 216 ? 6.007 -8.453 6.855 1.00 94.25 216 PHE A CA 1
ATOM 1699 C C . PHE A 1 216 ? 6.072 -9.952 7.154 1.00 94.25 216 PHE A C 1
ATOM 1701 O O . PHE A 1 216 ? 5.799 -10.769 6.270 1.00 94.25 216 PHE A O 1
ATOM 1708 N N . ARG A 1 217 ? 6.354 -10.342 8.404 1.00 91.69 217 ARG A N 1
ATOM 1709 C CA . ARG A 1 217 ? 6.249 -11.742 8.835 1.00 91.69 217 ARG A CA 1
ATOM 1710 C C . ARG A 1 217 ? 4.810 -12.246 8.736 1.00 91.69 217 ARG A C 1
ATOM 1712 O O . ARG A 1 217 ? 4.597 -13.325 8.191 1.00 91.69 217 ARG A O 1
ATOM 1719 N N . ARG A 1 218 ? 3.822 -11.458 9.176 1.00 91.19 218 ARG A N 1
ATOM 1720 C CA . ARG A 1 218 ? 2.395 -11.808 9.047 1.00 91.19 218 ARG A CA 1
ATOM 1721 C C . ARG A 1 218 ? 1.946 -11.906 7.592 1.00 91.19 218 ARG A C 1
ATOM 1723 O O . ARG A 1 218 ? 1.237 -12.846 7.241 1.00 91.19 218 ARG A O 1
ATOM 1730 N N . LEU A 1 219 ? 2.395 -10.993 6.729 1.00 91.69 219 LEU A N 1
ATOM 1731 C CA . LEU A 1 219 ? 2.175 -11.105 5.282 1.00 91.69 219 LEU A CA 1
ATOM 1732 C C . LEU A 1 219 ? 2.706 -12.434 4.744 1.00 91.69 219 LEU A C 1
ATOM 1734 O O . LEU A 1 219 ? 2.001 -13.151 4.032 1.00 91.69 219 LEU A O 1
ATOM 1738 N N . HIS A 1 220 ? 3.929 -12.792 5.139 1.00 90.06 220 HIS A N 1
ATOM 1739 C CA . HIS A 1 220 ? 4.554 -14.035 4.717 1.00 90.06 220 HIS A CA 1
ATOM 1740 C C . HIS A 1 220 ? 3.790 -15.279 5.205 1.00 90.06 220 HIS A C 1
ATOM 1742 O O . HIS A 1 220 ? 3.567 -16.197 4.411 1.00 90.06 220 HIS A O 1
ATOM 1748 N N . GLU A 1 221 ? 3.344 -15.296 6.465 1.00 89.31 221 GLU A N 1
ATOM 1749 C CA . GLU A 1 221 ? 2.507 -16.361 7.045 1.00 89.31 221 GLU A CA 1
ATOM 1750 C C . GLU A 1 221 ? 1.191 -16.538 6.269 1.00 89.31 221 GLU A C 1
ATOM 1752 O O . GLU A 1 221 ? 0.777 -17.665 5.992 1.00 89.31 221 GLU A O 1
ATOM 1757 N N . ASN A 1 222 ? 0.589 -15.436 5.813 1.00 86.75 222 ASN A N 1
ATOM 1758 C CA . ASN A 1 222 ? -0.615 -15.433 4.975 1.00 86.75 222 ASN A CA 1
ATOM 1759 C C . ASN A 1 222 ? -0.347 -15.749 3.489 1.00 86.75 222 ASN A C 1
ATOM 1761 O O . ASN A 1 222 ? -1.253 -15.664 2.657 1.00 86.75 222 ASN A O 1
ATOM 1765 N N . LYS A 1 223 ? 0.882 -16.155 3.130 1.00 87.75 223 LYS A N 1
ATOM 1766 C CA . LYS A 1 223 ? 1.316 -16.424 1.745 1.00 87.75 223 LYS A CA 1
ATOM 1767 C C . LYS A 1 223 ? 1.133 -15.218 0.813 1.00 87.75 223 LYS A C 1
ATOM 1769 O O . LYS A 1 223 ? 0.938 -15.400 -0.389 1.00 87.75 223 LYS A O 1
ATOM 1774 N N . GLN A 1 224 ? 1.206 -14.013 1.366 1.00 90.00 224 GLN A N 1
ATOM 1775 C CA . GLN A 1 224 ? 1.204 -12.751 0.638 1.00 90.00 224 GLN A CA 1
ATOM 1776 C C . GLN A 1 224 ? 2.624 -12.187 0.595 1.00 90.00 224 GLN A C 1
ATOM 1778 O O . GLN A 1 224 ? 3.483 -12.518 1.421 1.00 90.00 224 GLN A O 1
ATOM 1783 N N . ARG A 1 225 ? 2.894 -11.340 -0.394 1.00 91.88 225 ARG A N 1
ATOM 1784 C CA . ARG A 1 225 ? 4.158 -10.608 -0.500 1.00 91.88 225 ARG A CA 1
ATOM 1785 C C . ARG A 1 225 ? 3.865 -9.142 -0.721 1.00 91.88 225 ARG A C 1
ATOM 1787 O O . ARG A 1 225 ? 2.906 -8.801 -1.400 1.00 91.88 225 ARG A O 1
ATOM 1794 N N . PHE A 1 226 ? 4.726 -8.301 -0.178 1.00 95.00 226 PHE A N 1
ATOM 1795 C CA . PHE A 1 226 ? 4.741 -6.887 -0.492 1.00 95.00 226 PHE A CA 1
ATOM 1796 C C . PHE A 1 226 ? 5.874 -6.632 -1.486 1.00 95.00 226 PHE A C 1
ATOM 1798 O O . PHE A 1 226 ? 7.020 -7.008 -1.229 1.00 95.00 226 PHE A O 1
ATOM 1805 N N . VAL A 1 227 ? 5.545 -6.063 -2.643 1.00 95.75 227 VAL A N 1
ATOM 1806 C CA . VAL A 1 227 ? 6.495 -5.717 -3.700 1.00 95.75 227 VAL A CA 1
ATOM 1807 C C . VAL A 1 227 ? 6.545 -4.203 -3.798 1.00 95.75 227 VAL A C 1
ATOM 1809 O O . VAL A 1 227 ? 5.582 -3.568 -4.218 1.00 95.75 227 VAL A O 1
ATOM 1812 N N . LEU A 1 228 ? 7.684 -3.637 -3.416 1.00 95.12 228 LEU A N 1
ATOM 1813 C CA . LEU A 1 228 ? 7.927 -2.206 -3.477 1.00 95.12 228 LEU A CA 1
ATOM 1814 C C . LEU A 1 228 ? 8.678 -1.851 -4.762 1.00 95.12 228 LEU A C 1
ATOM 1816 O O . LEU A 1 228 ? 9.746 -2.398 -5.040 1.00 95.12 228 LEU A O 1
ATOM 1820 N N . LEU A 1 229 ? 8.108 -0.935 -5.534 1.00 95.06 229 LEU A N 1
ATOM 1821 C CA . LEU A 1 229 ? 8.666 -0.366 -6.750 1.00 95.06 229 LEU A CA 1
ATOM 1822 C C . LEU A 1 229 ? 9.006 1.093 -6.449 1.00 95.06 229 LEU A C 1
ATOM 1824 O O . LEU A 1 229 ? 8.105 1.894 -6.217 1.00 95.06 229 LEU A O 1
ATOM 1828 N N . ILE A 1 230 ? 10.295 1.418 -6.423 1.00 92.12 230 ILE A N 1
ATOM 1829 C CA . ILE A 1 230 ? 10.781 2.772 -6.139 1.00 92.12 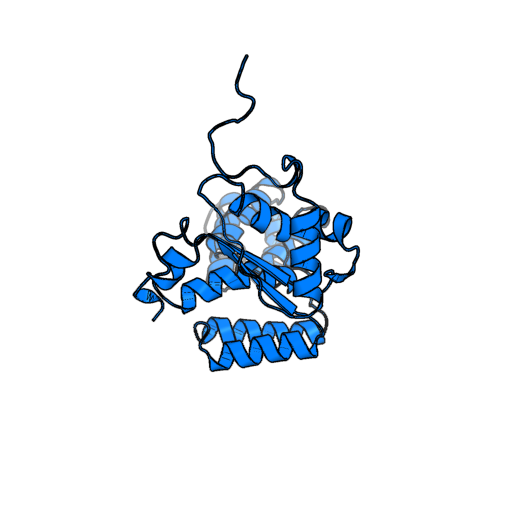230 ILE A CA 1
ATOM 1830 C C . ILE A 1 230 ? 11.318 3.354 -7.441 1.00 92.12 230 ILE A C 1
ATOM 1832 O O . ILE A 1 230 ? 12.202 2.752 -8.055 1.00 92.12 230 ILE A O 1
ATOM 1836 N N . ASP A 1 231 ? 10.773 4.491 -7.862 1.00 90.31 231 ASP A N 1
ATOM 1837 C CA . ASP A 1 231 ? 11.373 5.307 -8.918 1.00 90.31 231 ASP A CA 1
ATOM 1838 C C . ASP A 1 231 ? 12.334 6.333 -8.316 1.00 90.31 231 ASP A C 1
ATOM 1840 O O . ASP A 1 231 ? 12.197 6.680 -7.143 1.00 90.31 231 ASP A O 1
ATOM 1844 N N . GLU A 1 232 ? 13.297 6.806 -9.111 1.00 85.69 232 GLU A N 1
ATOM 1845 C CA . GLU A 1 232 ? 14.252 7.849 -8.685 1.00 85.69 232 GLU A CA 1
ATOM 1846 C C . GLU A 1 232 ? 14.992 7.451 -7.382 1.00 85.69 232 GLU A C 1
ATOM 1848 O O . GLU A 1 232 ? 15.141 8.214 -6.431 1.00 85.69 232 GLU A O 1
ATOM 1853 N N . PHE A 1 233 ? 15.447 6.190 -7.316 1.00 86.31 233 PHE A N 1
ATOM 1854 C CA . PHE A 1 233 ? 16.070 5.609 -6.117 1.00 86.31 233 PHE A CA 1
ATOM 1855 C C . PHE A 1 233 ? 17.331 6.358 -5.647 1.00 86.31 233 PHE A C 1
ATOM 1857 O O . PHE A 1 233 ? 17.641 6.349 -4.457 1.00 86.31 233 PHE A O 1
ATOM 1864 N N . ASP A 1 234 ? 18.047 7.019 -6.558 1.00 83.88 234 ASP A N 1
ATOM 1865 C CA . ASP A 1 234 ? 19.213 7.835 -6.209 1.00 83.88 234 ASP A CA 1
ATOM 1866 C C . ASP A 1 234 ? 18.810 9.041 -5.338 1.00 83.88 234 ASP A C 1
ATOM 1868 O O . ASP A 1 234 ? 19.448 9.300 -4.315 1.00 83.88 234 ASP A O 1
ATOM 1872 N N . ASP A 1 235 ? 17.698 9.707 -5.666 1.00 82.00 235 ASP A N 1
ATOM 1873 C CA . ASP A 1 235 ? 17.139 10.804 -4.865 1.00 82.00 235 ASP A CA 1
ATOM 1874 C C . ASP A 1 235 ? 16.618 10.302 -3.513 1.00 82.00 235 ASP A C 1
ATOM 1876 O O . ASP A 1 235 ? 16.790 10.960 -2.482 1.00 82.00 235 ASP A O 1
ATOM 1880 N N . PHE A 1 236 ? 16.039 9.097 -3.489 1.00 83.19 236 PHE A N 1
ATOM 1881 C CA . PHE A 1 236 ? 15.642 8.435 -2.247 1.00 83.19 236 PHE A CA 1
ATOM 1882 C C . PHE A 1 236 ? 16.839 8.227 -1.305 1.00 83.19 236 PHE A C 1
ATOM 1884 O O . PHE A 1 236 ? 16.750 8.554 -0.121 1.00 83.19 236 PHE A O 1
ATOM 1891 N N . LEU A 1 237 ? 17.970 7.727 -1.818 1.00 83.38 237 LEU A N 1
ATOM 1892 C CA . LEU A 1 237 ? 19.189 7.536 -1.026 1.00 83.38 237 LEU A CA 1
ATOM 1893 C C . LEU A 1 237 ? 19.819 8.858 -0.578 1.00 83.38 237 LEU A C 1
ATOM 1895 O O . LEU A 1 237 ? 20.422 8.912 0.495 1.00 83.38 237 LEU A O 1
ATOM 1899 N N . ALA A 1 238 ? 19.690 9.913 -1.379 1.00 83.25 238 ALA A N 1
ATOM 1900 C CA . ALA A 1 238 ? 20.232 11.227 -1.062 1.00 83.25 238 ALA A CA 1
ATOM 1901 C C . ALA A 1 238 ? 19.435 11.976 0.022 1.00 83.25 238 ALA A C 1
ATOM 1903 O O . ALA A 1 238 ? 19.940 12.961 0.561 1.00 83.25 238 ALA A O 1
ATOM 1904 N N . ASN A 1 239 ? 18.216 11.536 0.361 1.00 80.19 239 ASN A N 1
ATOM 1905 C CA . ASN A 1 239 ? 17.367 12.222 1.333 1.00 80.19 239 ASN A CA 1
ATOM 1906 C C . ASN A 1 239 ? 17.869 12.021 2.783 1.00 80.19 239 ASN A C 1
ATOM 1908 O O . ASN A 1 239 ? 17.728 10.925 3.330 1.00 80.19 239 ASN A O 1
ATOM 1912 N N . PRO A 1 240 ? 18.383 13.069 3.461 1.00 79.19 240 PRO A N 1
ATOM 1913 C CA . PRO A 1 240 ? 18.928 12.954 4.815 1.00 79.19 240 PRO A CA 1
ATOM 1914 C C . PRO A 1 240 ? 17.873 12.635 5.879 1.00 79.19 240 PRO A C 1
ATOM 1916 O O . PRO A 1 240 ? 18.223 12.129 6.936 1.00 79.19 240 PRO A O 1
ATOM 1919 N N . ALA A 1 241 ? 16.591 12.911 5.626 1.00 79.12 241 ALA A N 1
ATOM 1920 C CA . ALA A 1 241 ? 15.515 12.644 6.578 1.00 79.12 241 ALA A CA 1
ATOM 1921 C C . ALA A 1 241 ? 15.131 11.154 6.668 1.00 79.12 241 ALA A C 1
ATOM 1923 O O . ALA A 1 241 ? 14.270 10.789 7.467 1.00 79.12 241 ALA A O 1
ATOM 1924 N N . LEU A 1 242 ? 15.742 10.299 5.840 1.00 76.81 242 LEU A N 1
ATOM 1925 C CA . LEU A 1 242 ? 15.512 8.855 5.809 1.00 76.81 242 LEU A CA 1
ATOM 1926 C C . LEU A 1 242 ? 16.637 8.026 6.450 1.00 76.81 242 LEU A C 1
ATOM 1928 O O . LEU A 1 242 ? 16.508 6.800 6.489 1.00 76.81 242 LEU A O 1
ATOM 1932 N N . HIS A 1 243 ? 17.699 8.674 6.947 1.00 72.56 243 HIS A N 1
ATOM 1933 C CA . HIS A 1 243 ? 18.863 8.036 7.581 1.00 72.56 243 HIS A CA 1
ATOM 1934 C C . HIS A 1 243 ? 18.892 8.227 9.095 1.00 72.56 243 HIS A C 1
ATOM 1936 O O . HIS A 1 243 ? 18.470 9.304 9.573 1.00 72.56 243 HIS A O 1
#

Nearest PDB structures (foldseek):
  6wfq-assembly1_D  TM=1.352E-01  e=4.067E+00  Escherichia coli

Sequence (243 aa):
MDNPFIYGPALPPEQMVGRRAELRMVLGRLAKRQSTAVIGPPHVGKTTLLQALADDQMRQDLSGNRFERDVFSFVDAMTAHGFASPAEFWQRALLPLADHLSLPTPPAPRRLEMELLPLLRQSFNARDLQDICLALHINYEVLSGQGANDKTRELVILCQQQGRLEALALRMKQVHPHLDVPLPKPPPDPHLTLLQGAYLTAQHEQFGTFVLEQLFRRLHENKQRFVLLIDEFDDFLANPALH

pLDDT: mean 80.01, std 13.43, range [37.16, 95.75]

Secondary structure (DSSP, 8-state):
-------SSPPPGGG--S-HHHHHHHHHHHHTT--------TTSSHHHHHHHHH-HHHHHHHHGGGGTTEEEEEEESSSSS--SSHHHHHHHHTHHHHHHTT------HHHHHHHHHHHHHHH--HHHHHHHHHHTT--TTTSSSSSHHHHHHHHHHHHHHTT-HHHHHHHHHHH-TTS---PPPPPP-HHHHHHHHHHHHHHHTTT-HHHHHHHHHHHHHTT-EEEEEEESHHHHHH-GGG-

Mean predicted aligned error: 14.52 Å

Solvent-accessible surface area (backbone atoms only — not comparable to full-atom values): 14452 Å² total; per-residue (Å²): 134,82,76,86,74,81,86,73,76,76,58,58,52,91,74,65,76,93,52,67,67,60,52,50,51,52,51,56,37,48,76,70,75,45,89,80,88,89,82,78,69,88,92,76,48,64,63,22,51,52,51,29,64,52,33,67,66,55,39,36,76,73,56,45,75,78,56,73,62,44,39,55,23,77,38,61,45,74,88,37,92,58,54,84,30,55,36,56,45,47,55,61,52,43,43,51,50,41,58,72,67,58,48,75,69,75,65,55,75,65,56,57,49,67,55,50,52,58,50,46,63,74,73,46,53,64,64,56,50,42,54,50,24,55,75,68,74,42,66,68,88,74,38,56,65,95,45,58,65,41,31,49,50,40,50,52,52,53,26,52,77,68,72,36,50,64,63,50,43,56,46,50,32,69,78,37,73,86,52,91,58,92,66,80,73,76,89,64,57,77,70,49,48,54,45,49,50,34,46,52,51,15,61,75,57,46,49,37,71,71,40,42,54,52,32,54,48,44,35,46,75,71,70,27,46,82,44,81,43,69,38,59,55,68,61,52,72,68,40,71,46,65,110

Foldseek 3Di:
DDDPDDPDPQDALVPDPDCLVVLLVCVVCVLVVHDDDDDDDPPPRPVNSLNCNQDPVSCCVNPNCSQVQEQEFEDECVVPPFDLALLSVVVRRCVSVCVVLLPPPPCPLVNLLVVQLVCCVVPPAPVLLVVLCVQVVHDLVPQDDDGSSSSSNSVSVVCSVVVNSQVSLVSVCVSPVPDPGPHRDPDDDPLSVVLVVLVVVCNVVSNDPVSVVVNQVSCVVVVYHYHYHYPPVVSVVVRPNYD